Protein AF-A0A420PTW0-F1 (afdb_monomer)

Secondary structure (DSSP, 8-state):
-----------GGGT-S-------TTSHHHHHHHHHHHHHHHTTTS-HHHHHHHHHHHHHHHHHTSGGGTT-HHHHHHHHHHHHSSS--PPSS-------S--SS--S---HHHHHHHHHTT-HHHHHHHHTS-HHHHHHHHHHHHTTS-S-HHHHHHHHHHHHHHHHHHHHHHHHHHH-HHHHHHHHHHHHBPP--------S-----PPPBPS---TTTTBTSSSB-TT--HHHHHTTSTTHHHHHH-HHHHHHHHHHHHHHHH-----SSHHHHHHHHHHHHHHHHTTT--TTHHHH-GGG--HHHHHHHHHHHHHHHHHHHTT-

Mean predicted aligned error: 13.53 Å

Structure (mmCIF, N/CA/C/O backbone):
data_AF-A0A420PTW0-F1
#
_entry.id   AF-A0A420PTW0-F1
#
loop_
_atom_site.group_PDB
_atom_site.id
_atom_site.type_symbol
_atom_site.label_atom_id
_atom_site.label_alt_id
_atom_site.label_comp_id
_atom_site.label_asym_id
_atom_site.label_entity_id
_atom_site.label_seq_id
_atom_site.pdbx_PDB_ins_code
_atom_site.Cartn_x
_atom_site.Cartn_y
_atom_site.Cartn_z
_atom_site.occupancy
_atom_site.B_iso_or_equiv
_atom_site.auth_seq_id
_atom_site.auth_comp_id
_atom_site.auth_asym_id
_atom_site.auth_atom_id
_atom_site.pdbx_PDB_model_num
ATOM 1 N N . MET A 1 1 ? 4.072 27.381 40.283 1.00 32.56 1 MET A N 1
ATOM 2 C CA . MET A 1 1 ? 3.237 26.521 39.416 1.00 32.56 1 MET A CA 1
ATOM 3 C C . MET A 1 1 ? 3.301 27.051 37.990 1.00 32.56 1 MET A C 1
ATOM 5 O O . MET A 1 1 ? 2.695 28.074 37.707 1.00 32.56 1 MET A O 1
ATOM 9 N N . ARG A 1 2 ? 4.103 26.429 37.119 1.00 24.02 2 ARG A N 1
ATOM 10 C CA . ARG A 1 2 ? 4.139 26.742 35.681 1.00 24.02 2 ARG A CA 1
ATOM 11 C C . ARG A 1 2 ? 3.289 25.698 34.963 1.00 24.02 2 ARG A C 1
ATOM 13 O O . ARG A 1 2 ? 3.589 24.515 35.056 1.00 24.02 2 ARG A O 1
ATOM 20 N N . VAL A 1 3 ? 2.217 26.143 34.314 1.00 28.75 3 VAL A N 1
ATOM 21 C CA . VAL A 1 3 ? 1.384 25.313 33.436 1.00 28.75 3 VAL A CA 1
ATOM 22 C C . VAL A 1 3 ? 2.031 25.328 32.057 1.00 28.75 3 VAL A C 1
ATOM 24 O O . VAL A 1 3 ? 2.205 26.392 31.462 1.00 28.75 3 VAL A O 1
ATOM 27 N N . ASP A 1 4 ? 2.427 24.151 31.586 1.00 26.03 4 ASP A N 1
ATOM 28 C CA . ASP A 1 4 ? 3.091 23.960 30.302 1.00 26.03 4 ASP A CA 1
ATOM 29 C C . ASP A 1 4 ? 2.083 24.134 29.150 1.00 26.03 4 ASP A C 1
ATOM 31 O O . ASP A 1 4 ? 1.140 23.358 28.992 1.00 26.03 4 ASP A O 1
ATOM 35 N N . LYS A 1 5 ? 2.260 25.185 28.340 1.00 31.78 5 LYS A N 1
ATOM 36 C CA . LYS A 1 5 ? 1.413 25.536 27.183 1.00 31.78 5 LYS A CA 1
ATOM 37 C C . LYS A 1 5 ? 1.858 24.812 25.897 1.00 31.78 5 LYS A C 1
ATOM 39 O O . LYS A 1 5 ? 2.074 25.454 24.872 1.00 31.78 5 LYS A O 1
ATOM 44 N N . ARG A 1 6 ? 2.021 23.484 25.924 1.00 29.09 6 ARG A N 1
ATOM 45 C CA . ARG A 1 6 ? 2.413 22.690 24.732 1.00 29.09 6 ARG A CA 1
ATOM 46 C C . ARG A 1 6 ? 1.539 21.467 24.450 1.00 29.09 6 ARG A C 1
ATOM 48 O O . ARG A 1 6 ? 2.014 20.448 23.964 1.00 29.09 6 ARG A O 1
ATOM 55 N N . LEU A 1 7 ? 0.237 21.591 24.671 1.00 30.70 7 LEU A N 1
ATOM 56 C CA . LEU A 1 7 ? -0.751 20.688 24.085 1.00 30.70 7 LEU A CA 1
ATOM 57 C C . LEU A 1 7 ? -1.724 21.541 23.278 1.00 30.70 7 LEU A C 1
ATOM 59 O O . LEU A 1 7 ? -2.763 21.942 23.785 1.00 30.70 7 LEU A O 1
ATOM 63 N N . ASN A 1 8 ? -1.366 21.855 22.030 1.00 28.50 8 ASN A N 1
ATOM 64 C CA . ASN A 1 8 ? -2.383 22.198 21.040 1.00 28.50 8 ASN A CA 1
ATOM 65 C C . ASN A 1 8 ? -3.224 20.929 20.841 1.00 28.50 8 ASN A C 1
ATOM 67 O O . ASN A 1 8 ? -2.688 19.948 20.316 1.00 28.50 8 ASN A O 1
ATOM 71 N N . PRO A 1 9 ? -4.502 20.887 21.254 1.00 36.97 9 PRO A N 1
ATOM 72 C CA . PRO A 1 9 ? -5.365 19.793 20.864 1.00 36.97 9 PRO A CA 1
ATOM 73 C C . PRO A 1 9 ? -5.631 19.981 19.372 1.00 36.97 9 PRO A C 1
ATOM 75 O O . PRO A 1 9 ? -6.216 20.985 18.964 1.00 36.97 9 PRO A O 1
ATOM 78 N N . LEU A 1 10 ? -5.177 19.037 18.544 1.00 36.41 10 LEU A N 1
ATOM 79 C CA . LEU A 1 10 ? -5.674 18.922 17.174 1.00 36.41 10 LEU A CA 1
ATOM 80 C C . LEU A 1 10 ? -7.213 18.968 17.234 1.00 36.41 10 LEU A C 1
ATOM 82 O O . LEU A 1 10 ? -7.792 18.241 18.047 1.00 36.41 10 LEU A O 1
ATOM 86 N N . PRO A 1 11 ? -7.886 19.825 16.448 1.00 35.38 11 PRO A N 1
ATOM 87 C CA . PRO A 1 11 ? -9.329 19.976 16.535 1.00 35.38 11 PRO A CA 1
ATOM 88 C C . PRO A 1 11 ? -10.005 18.639 16.214 1.00 35.38 11 PRO A C 1
ATOM 90 O O . PRO A 1 11 ? -10.001 18.165 15.078 1.00 35.38 11 PRO A O 1
ATOM 93 N N . ILE A 1 12 ? -10.585 18.030 17.253 1.00 41.69 12 ILE A N 1
ATOM 94 C CA . ILE A 1 12 ? -11.259 16.720 17.237 1.00 41.69 12 ILE A CA 1
ATOM 95 C C . ILE A 1 12 ? -12.356 16.678 16.158 1.00 41.69 12 ILE A C 1
ATOM 97 O O . ILE A 1 12 ? -12.640 15.622 15.597 1.00 41.69 12 ILE A O 1
ATOM 101 N N . SER A 1 13 ? -12.930 17.833 15.801 1.00 38.75 13 SER A N 1
ATOM 102 C CA . SER A 1 13 ? -13.977 17.967 14.782 1.00 38.75 13 SER A CA 1
ATOM 103 C C . SER A 1 13 ? -13.580 17.426 13.405 1.00 38.75 13 SER A C 1
ATOM 105 O O . SER A 1 13 ? -14.435 16.880 12.716 1.00 38.75 13 SER A O 1
ATOM 107 N N . HIS A 1 14 ? -12.302 17.499 13.015 1.00 35.62 14 HIS A N 1
ATOM 108 C CA . HIS A 1 14 ? -11.829 16.962 11.731 1.00 35.62 14 HIS A CA 1
ATOM 109 C C . HIS A 1 14 ? -11.525 15.451 11.765 1.00 35.62 14 HIS A C 1
ATOM 111 O O . HIS A 1 14 ? -11.301 14.848 10.716 1.00 35.62 14 HIS A O 1
ATOM 117 N N . GLN A 1 15 ? -11.521 14.828 12.950 1.00 43.25 15 GLN A N 1
ATOM 118 C CA . GLN A 1 15 ? -11.277 13.390 13.137 1.00 43.25 15 GLN A CA 1
ATOM 119 C C . GLN A 1 15 ? -12.564 12.573 13.311 1.00 43.25 15 GLN A C 1
ATOM 121 O O . GLN A 1 15 ? -12.535 11.348 13.179 1.00 43.25 15 GLN A O 1
ATOM 126 N N . ILE A 1 16 ? -13.703 13.219 13.577 1.00 46.44 16 ILE A N 1
ATOM 127 C CA . ILE A 1 16 ? -14.997 12.537 13.675 1.00 46.44 16 ILE A CA 1
ATOM 128 C C . ILE A 1 16 ? -15.521 12.295 12.258 1.00 46.44 16 ILE A C 1
ATOM 130 O O . ILE A 1 16 ? -16.209 13.122 11.671 1.00 46.44 16 ILE A O 1
ATOM 134 N N . VAL A 1 17 ? -15.185 11.131 11.700 1.00 41.41 17 VAL A N 1
ATOM 135 C CA . VAL A 1 17 ? -15.642 10.721 10.359 1.00 41.41 17 VAL A CA 1
ATOM 136 C C . VAL A 1 17 ? -17.129 10.328 10.362 1.00 41.41 17 VAL A C 1
ATOM 138 O O . VAL A 1 17 ? -17.780 10.350 9.322 1.00 41.41 17 VAL A O 1
ATOM 141 N N . ALA A 1 18 ? -17.683 10.005 11.535 1.00 42.44 18 ALA A N 1
ATOM 142 C CA . ALA A 1 18 ? -19.116 9.854 11.759 1.00 42.44 18 ALA A CA 1
ATOM 143 C C . ALA A 1 18 ? -19.455 9.971 13.251 1.00 42.44 18 ALA A C 1
ATOM 145 O O . ALA A 1 18 ? -18.747 9.429 14.099 1.00 42.44 18 ALA A O 1
ATOM 146 N N . ALA A 1 19 ? -20.571 10.628 13.564 1.00 48.16 19 ALA A N 1
ATOM 147 C CA . ALA A 1 19 ? -21.225 10.539 14.863 1.00 48.16 19 ALA A CA 1
ATOM 148 C C . ALA A 1 19 ? -22.427 9.601 14.717 1.00 48.16 19 ALA A C 1
ATOM 150 O O . ALA A 1 19 ? -23.285 9.819 13.862 1.00 48.16 19 ALA A O 1
ATOM 151 N N . LEU A 1 20 ? -22.472 8.537 15.518 1.00 50.91 20 LEU A N 1
ATOM 152 C CA . LEU A 1 20 ? -23.605 7.618 15.530 1.00 50.91 20 LEU A CA 1
ATOM 153 C C . LEU A 1 20 ? -24.673 8.188 16.472 1.00 50.91 20 LEU A C 1
ATOM 155 O O . LEU A 1 20 ? -24.432 8.246 17.680 1.00 50.91 20 LEU A O 1
ATOM 159 N N . PRO A 1 21 ? -25.832 8.641 15.960 1.00 48.22 21 PRO A N 1
ATOM 160 C CA . PRO A 1 21 ? -26.870 9.187 16.815 1.00 48.22 21 PRO A CA 1
ATOM 161 C C . PRO A 1 21 ? -27.430 8.069 17.703 1.00 48.22 21 PRO A C 1
ATOM 163 O O . PRO A 1 21 ? -27.711 6.960 17.232 1.00 48.22 21 PRO A O 1
ATOM 166 N N . LEU A 1 22 ? -27.592 8.365 18.995 1.00 55.22 22 LEU A N 1
ATOM 167 C CA . LEU A 1 22 ? -28.216 7.473 19.975 1.00 55.22 22 LEU A CA 1
ATOM 168 C C . LEU A 1 22 ? -29.735 7.453 19.747 1.00 55.22 22 LEU A C 1
ATOM 170 O O . LEU A 1 22 ? -30.505 8.042 20.498 1.00 55.22 22 LEU A O 1
ATOM 174 N N . VAL A 1 23 ? -30.160 6.808 18.661 1.00 58.94 23 VAL A N 1
ATOM 175 C CA . VAL A 1 23 ? -31.569 6.610 18.297 1.00 58.94 23 VAL A CA 1
ATOM 176 C C . VAL A 1 23 ? -32.011 5.187 18.609 1.00 58.94 23 VAL A C 1
ATOM 178 O O . VAL A 1 23 ? -31.214 4.247 18.570 1.00 58.94 23 VAL A O 1
ATOM 181 N N . SER A 1 24 ? -33.302 5.009 18.898 1.00 59.00 24 SER A N 1
ATOM 182 C CA . SER A 1 24 ? -33.857 3.679 19.145 1.00 59.00 24 SER A CA 1
ATOM 183 C C . SER A 1 24 ? -33.706 2.790 17.910 1.00 59.00 24 SER A C 1
ATOM 185 O O . SER A 1 24 ? -34.273 3.066 16.852 1.00 59.00 24 SER A O 1
ATOM 187 N N . LEU A 1 25 ? -32.988 1.677 18.078 1.00 63.06 25 LEU A N 1
ATOM 188 C CA . LEU A 1 25 ? -32.850 0.613 17.080 1.00 63.06 25 LEU A CA 1
ATOM 189 C C . LEU A 1 25 ? -34.056 -0.346 17.070 1.00 63.06 25 LEU A C 1
ATOM 191 O O . LEU A 1 25 ? -34.035 -1.361 16.374 1.00 63.06 25 LEU A O 1
ATOM 195 N N . GLN A 1 26 ? -35.107 -0.086 17.851 1.00 61.94 26 GLN A N 1
ATOM 196 C CA . GLN A 1 26 ? -36.357 -0.846 17.742 1.00 61.94 26 GLN A CA 1
ATOM 197 C C . GLN A 1 26 ? -37.150 -0.435 16.499 1.00 61.94 26 GLN A C 1
ATOM 199 O O . GLN A 1 26 ? -37.791 -1.284 15.872 1.00 61.94 26 GLN A O 1
ATOM 204 N N . ASP A 1 27 ? -37.021 0.827 16.094 1.00 74.38 27 ASP A N 1
ATOM 205 C CA . ASP A 1 27 ? -37.598 1.331 14.859 1.00 74.38 27 ASP A CA 1
ATOM 206 C C . ASP A 1 27 ? -36.854 0.787 13.621 1.00 74.38 27 ASP A C 1
ATOM 208 O O . ASP A 1 27 ? -35.620 0.731 13.558 1.00 74.38 27 ASP A O 1
ATOM 212 N N . LYS A 1 28 ? -37.618 0.343 12.616 1.00 71.88 28 LYS A N 1
ATOM 213 C CA . LYS A 1 28 ? -37.074 -0.316 11.418 1.00 71.88 28 LYS A CA 1
ATOM 214 C C . LYS A 1 28 ? -36.317 0.666 10.520 1.00 71.88 28 LYS A C 1
ATOM 216 O O . LYS A 1 28 ? -35.328 0.262 9.902 1.00 71.88 28 LYS A O 1
ATOM 221 N N . GLN A 1 29 ? -36.752 1.921 10.454 1.00 76.38 29 GLN A N 1
ATOM 222 C CA . GLN A 1 29 ? -36.138 2.959 9.632 1.00 76.38 29 GLN A CA 1
ATOM 223 C C . GLN A 1 29 ? -34.811 3.416 10.243 1.00 76.38 29 GLN A C 1
ATOM 225 O O . GLN A 1 29 ? -33.798 3.431 9.543 1.00 76.38 29 GLN A O 1
ATOM 230 N N . ASN A 1 30 ? -34.772 3.623 11.559 1.00 69.50 30 ASN A N 1
ATOM 231 C CA . ASN A 1 30 ? -33.553 3.897 12.314 1.00 69.50 30 ASN A CA 1
ATOM 232 C C . ASN A 1 30 ? -32.525 2.778 12.154 1.00 69.50 30 ASN A C 1
ATOM 234 O O . ASN A 1 30 ? -31.366 3.063 11.869 1.00 69.50 30 ASN A O 1
ATOM 238 N N . ARG A 1 31 ? -32.933 1.501 12.250 1.00 65.62 31 ARG A N 1
ATOM 239 C CA . ARG A 1 31 ? -32.029 0.364 11.983 1.00 65.62 31 ARG A CA 1
ATOM 240 C C . ARG A 1 31 ? -31.458 0.381 10.572 1.00 65.62 31 ARG A C 1
ATOM 242 O O . ARG A 1 31 ? -30.280 0.079 10.393 1.00 65.62 31 ARG A O 1
ATOM 249 N N . ARG A 1 32 ? -32.289 0.669 9.566 1.00 66.69 32 ARG A N 1
ATOM 250 C CA . ARG A 1 32 ? -31.855 0.715 8.164 1.00 66.69 32 ARG A CA 1
ATOM 251 C C . ARG A 1 32 ? -30.844 1.841 7.949 1.00 66.69 32 ARG A C 1
ATOM 253 O O . ARG A 1 32 ? -29.792 1.580 7.375 1.00 66.69 32 ARG A O 1
ATOM 260 N N . LEU A 1 33 ? -31.129 3.035 8.471 1.00 67.69 33 LEU A N 1
ATOM 261 C CA . LEU A 1 33 ? -30.227 4.188 8.438 1.00 67.69 33 LEU A CA 1
ATOM 262 C C . LEU A 1 33 ? -28.911 3.893 9.160 1.00 67.69 33 LEU A C 1
ATOM 264 O O . LEU A 1 33 ? -27.846 4.167 8.620 1.00 67.69 33 LEU A O 1
ATOM 268 N N . TRP A 1 34 ? -28.970 3.255 10.331 1.00 69.31 34 TRP A N 1
ATOM 269 C CA . TRP A 1 34 ? -27.784 2.822 11.069 1.00 69.31 34 TRP A CA 1
ATOM 270 C C . TRP A 1 34 ? -26.922 1.858 10.259 1.00 69.31 34 TRP A C 1
ATOM 272 O O . TRP A 1 34 ? -25.725 2.078 10.120 1.00 69.31 34 TRP A O 1
ATOM 282 N N . ARG A 1 35 ? -27.519 0.808 9.681 1.00 64.69 35 ARG A N 1
ATOM 283 C CA . ARG A 1 35 ? -26.789 -0.150 8.837 1.00 64.69 35 ARG A CA 1
ATOM 284 C C . ARG A 1 35 ? -26.185 0.521 7.611 1.00 64.69 35 ARG A C 1
ATOM 286 O O . ARG A 1 35 ? -25.051 0.215 7.269 1.00 64.69 35 ARG A O 1
ATOM 293 N N . GLN A 1 36 ? -26.918 1.432 6.974 1.00 66.06 36 GLN A N 1
ATOM 294 C CA . GLN A 1 36 ? -26.425 2.181 5.825 1.00 66.06 36 GLN A CA 1
ATOM 295 C C . GLN A 1 36 ? -25.259 3.092 6.214 1.00 66.06 36 GLN A C 1
ATOM 297 O O . GLN A 1 36 ? -24.260 3.094 5.509 1.00 66.06 36 GLN A O 1
ATOM 302 N N . LYS A 1 37 ? -25.336 3.790 7.354 1.00 68.69 37 LYS A N 1
ATOM 303 C CA . LYS A 1 37 ? -24.257 4.660 7.837 1.00 68.69 37 LYS A CA 1
ATOM 304 C C . LYS A 1 37 ? -23.032 3.865 8.279 1.00 68.69 37 LYS A C 1
ATOM 306 O O . LYS A 1 37 ? -21.917 4.241 7.951 1.00 68.69 37 LYS A O 1
ATOM 311 N N . LEU A 1 38 ? -23.222 2.744 8.975 1.00 65.31 38 LEU A N 1
ATOM 312 C CA . LEU A 1 38 ? -22.124 1.840 9.317 1.00 65.31 38 LEU A CA 1
ATOM 313 C C . LEU A 1 38 ? -21.471 1.267 8.056 1.00 65.31 38 LEU A C 1
ATOM 315 O O . LEU A 1 38 ? -20.250 1.244 7.967 1.00 65.31 38 LEU A O 1
ATOM 319 N N . ALA A 1 39 ? -22.268 0.856 7.068 1.00 63.88 39 ALA A N 1
ATOM 320 C CA . ALA A 1 39 ? -21.740 0.411 5.789 1.00 63.88 39 ALA A CA 1
ATOM 321 C C . ALA A 1 39 ? -20.968 1.546 5.097 1.00 63.88 39 ALA A C 1
ATOM 323 O O . ALA A 1 39 ? -19.814 1.372 4.760 1.00 63.88 39 ALA A O 1
ATOM 324 N N . GLU A 1 40 ? -21.537 2.736 4.964 1.00 63.69 40 GLU A N 1
ATOM 325 C CA . GLU A 1 40 ? -20.861 3.890 4.358 1.00 63.69 40 GLU A CA 1
ATOM 326 C C . GLU A 1 40 ? -19.529 4.239 5.049 1.00 63.69 40 GLU A C 1
ATOM 328 O O . GLU A 1 40 ? -18.556 4.592 4.392 1.00 63.69 40 GLU A O 1
ATOM 333 N N . VAL A 1 41 ? -19.477 4.149 6.381 1.00 62.97 41 VAL A N 1
ATOM 334 C CA . VAL A 1 41 ? -18.327 4.608 7.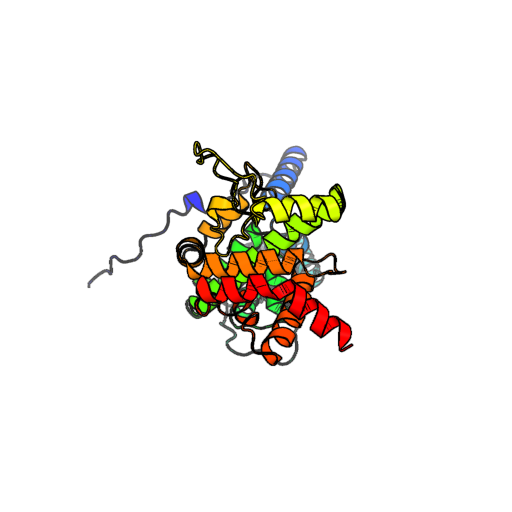175 1.00 62.97 41 VAL A CA 1
ATOM 335 C C . VAL A 1 41 ? -17.244 3.544 7.307 1.00 62.97 41 VAL A C 1
ATOM 337 O O . VAL A 1 41 ? -16.064 3.901 7.362 1.00 62.97 41 VAL A O 1
ATOM 340 N N . TYR A 1 42 ? -17.628 2.270 7.398 1.00 63.66 42 TYR A N 1
ATOM 341 C CA . TYR A 1 42 ? -16.723 1.171 7.735 1.00 63.66 42 TYR A CA 1
ATOM 342 C C . TYR A 1 42 ? -16.532 0.151 6.612 1.00 63.66 42 TYR A C 1
ATOM 344 O O . TYR A 1 42 ? -15.450 -0.438 6.525 1.00 63.66 42 TYR A O 1
ATOM 352 N N . ARG A 1 43 ? -17.539 -0.058 5.751 1.00 57.75 43 ARG A N 1
ATOM 353 C CA . ARG A 1 43 ? -17.419 -0.961 4.598 1.00 57.75 43 ARG A CA 1
ATOM 354 C C . ARG A 1 43 ? -16.318 -0.400 3.708 1.00 57.75 43 ARG A C 1
ATOM 356 O O . ARG A 1 43 ? -16.298 0.793 3.427 1.00 57.75 43 ARG A O 1
ATOM 363 N N . HIS A 1 44 ? -15.388 -1.262 3.312 1.00 59.78 44 HIS A N 1
ATOM 364 C CA . HIS A 1 44 ? -14.181 -0.906 2.553 1.00 59.78 44 HIS A CA 1
ATOM 365 C C . HIS A 1 44 ? -13.077 -0.175 3.332 1.00 59.78 44 HIS A C 1
ATOM 367 O O . HIS A 1 44 ? -12.044 0.097 2.736 1.00 59.78 44 HIS A O 1
ATOM 373 N N . ARG A 1 45 ? -13.227 0.091 4.639 1.00 61.84 45 ARG A N 1
ATOM 374 C CA . ARG A 1 45 ? -12.138 0.636 5.477 1.00 61.84 45 ARG A CA 1
ATOM 375 C C . ARG A 1 45 ? -11.522 -0.401 6.394 1.00 61.84 45 ARG A C 1
ATOM 377 O O . ARG A 1 45 ? -10.311 -0.434 6.565 1.00 61.84 45 ARG A O 1
ATOM 384 N N . PHE A 1 46 ? -12.356 -1.252 6.972 1.00 64.31 46 PHE A N 1
ATOM 385 C CA . PHE A 1 46 ? -11.931 -2.337 7.843 1.00 64.31 46 PHE A CA 1
ATOM 386 C C . PHE A 1 46 ? -12.644 -3.618 7.426 1.00 64.31 46 PHE A C 1
ATOM 388 O O . PHE A 1 46 ? -13.735 -3.565 6.859 1.00 64.31 46 PHE A O 1
ATOM 395 N N . HIS A 1 47 ? -12.039 -4.767 7.721 1.00 62.16 47 HIS A N 1
ATOM 396 C CA . HIS A 1 47 ? -12.733 -6.043 7.584 1.00 62.16 47 HIS A CA 1
ATOM 397 C C . HIS A 1 47 ? -13.984 -6.058 8.473 1.00 62.16 47 HIS A C 1
ATOM 399 O O . HIS A 1 47 ? -13.949 -5.563 9.603 1.00 62.16 47 HIS A O 1
ATOM 405 N N . ASP A 1 48 ? -15.080 -6.642 7.980 1.00 59.53 48 ASP A N 1
ATOM 406 C CA . ASP A 1 48 ? -16.362 -6.693 8.699 1.00 59.53 48 ASP A CA 1
ATOM 407 C C . ASP A 1 48 ? -16.218 -7.317 10.099 1.00 59.53 48 ASP A C 1
ATOM 409 O O . ASP A 1 48 ? -16.862 -6.870 11.050 1.00 59.53 48 ASP A O 1
ATOM 413 N N . SER A 1 49 ? -15.310 -8.289 10.249 1.00 57.97 49 SER A N 1
ATOM 414 C CA . SER A 1 49 ? -14.936 -8.880 11.538 1.00 57.97 49 SER A CA 1
ATOM 415 C C . SER A 1 49 ? -14.368 -7.840 12.507 1.00 57.97 49 SER A C 1
ATOM 417 O O . SER A 1 49 ? -14.835 -7.742 13.637 1.00 57.97 49 SER A O 1
ATOM 419 N N . THR A 1 50 ? -13.431 -6.999 12.064 1.00 61.06 50 THR A N 1
ATOM 420 C CA . THR A 1 50 ? -12.840 -5.916 12.864 1.00 61.06 50 THR A CA 1
ATOM 421 C C . THR A 1 50 ? -13.894 -4.903 13.310 1.00 61.06 50 THR A C 1
ATOM 423 O O . THR A 1 50 ? -13.903 -4.484 14.468 1.00 61.06 50 THR A O 1
ATOM 426 N N . VAL A 1 51 ? -14.807 -4.520 12.412 1.00 64.25 51 VAL A N 1
ATOM 427 C CA . VAL A 1 51 ? -15.885 -3.560 12.706 1.00 64.25 51 VAL A CA 1
ATOM 428 C C . VAL A 1 51 ? -16.832 -4.122 13.761 1.00 64.25 51 VAL A C 1
ATOM 430 O O . VAL A 1 51 ? -17.133 -3.451 14.752 1.00 64.25 51 VAL A O 1
ATOM 433 N N . LEU A 1 52 ? -17.275 -5.366 13.567 1.00 62.09 52 LEU A N 1
ATOM 434 C CA . LEU A 1 52 ? -18.168 -6.056 14.489 1.00 62.09 52 LEU A CA 1
ATOM 435 C C . LEU A 1 52 ? -17.518 -6.226 15.865 1.00 62.09 52 LEU A C 1
ATOM 437 O O . LEU A 1 52 ? -18.142 -5.934 16.884 1.00 62.09 52 LEU A O 1
ATOM 441 N N . SER A 1 53 ? -16.247 -6.607 15.893 1.00 60.03 53 SER A N 1
ATOM 442 C CA . SER A 1 53 ? -15.468 -6.746 17.113 1.00 60.03 53 SER A CA 1
ATOM 443 C C . SER A 1 53 ? -15.323 -5.436 17.893 1.00 60.03 53 SER A C 1
ATOM 445 O O . SER A 1 53 ? -15.580 -5.406 19.094 1.00 60.03 53 SER A O 1
ATOM 447 N N . VAL A 1 54 ? -14.973 -4.322 17.239 1.00 61.62 54 VAL A N 1
ATOM 448 C CA . VAL A 1 54 ? -14.884 -3.004 17.903 1.00 61.62 54 VAL A CA 1
ATOM 449 C C . VAL A 1 54 ? -16.247 -2.565 18.447 1.00 61.62 54 VAL A C 1
ATOM 451 O O . VAL A 1 54 ? -16.341 -2.052 19.568 1.00 61.62 54 VAL A O 1
ATOM 454 N N . PHE A 1 55 ? -17.316 -2.787 17.680 1.00 65.50 55 PHE A N 1
ATOM 455 C CA . PHE A 1 55 ? -18.675 -2.447 18.087 1.00 65.50 55 PHE A CA 1
ATOM 456 C C . PHE A 1 55 ? -19.117 -3.236 19.325 1.00 65.50 55 PHE A C 1
ATOM 458 O O . PHE A 1 55 ? -19.528 -2.641 20.325 1.00 65.50 55 PHE A O 1
ATOM 465 N N . LEU A 1 56 ? -18.978 -4.563 19.292 1.00 60.78 56 LEU A N 1
ATOM 466 C CA . LEU A 1 56 ? -19.329 -5.424 20.417 1.00 60.78 56 LEU A CA 1
ATOM 467 C C . LEU A 1 56 ? -18.466 -5.110 21.644 1.00 60.78 56 LEU A C 1
ATOM 469 O O . LEU A 1 56 ? -18.995 -5.030 22.751 1.00 60.78 56 LEU A O 1
ATOM 473 N N . ALA A 1 57 ? -17.163 -4.870 21.461 1.00 57.84 57 ALA A N 1
ATOM 474 C CA . ALA A 1 57 ? -16.258 -4.491 22.542 1.00 57.84 57 ALA A CA 1
ATOM 475 C C . ALA A 1 57 ? -16.710 -3.197 23.230 1.00 57.84 57 ALA A C 1
ATOM 477 O O . ALA A 1 57 ? -16.791 -3.140 24.456 1.00 57.84 57 ALA A O 1
ATOM 478 N N . THR A 1 58 ? -17.085 -2.183 22.446 1.00 58.75 58 THR A N 1
ATOM 479 C CA . THR A 1 58 ? -17.581 -0.897 22.959 1.00 58.75 58 THR A CA 1
ATOM 480 C C . THR A 1 58 ? -18.868 -1.070 23.765 1.00 58.75 58 THR A C 1
ATOM 482 O O . THR A 1 58 ? -19.008 -0.485 24.841 1.00 58.75 58 THR A O 1
ATOM 485 N N . ILE A 1 59 ? -19.796 -1.897 23.273 1.00 62.50 59 ILE A N 1
ATOM 486 C CA . ILE A 1 59 ? -21.031 -2.242 23.986 1.00 62.50 59 ILE A CA 1
ATOM 487 C C . ILE A 1 59 ? -20.705 -2.943 25.303 1.00 62.50 59 ILE A C 1
ATOM 489 O O . ILE A 1 59 ? -21.219 -2.539 26.346 1.00 62.50 59 ILE A O 1
ATOM 493 N N . CYS A 1 60 ? -19.827 -3.948 25.280 1.00 59.84 60 CYS A N 1
ATOM 494 C CA . CYS A 1 60 ? -19.423 -4.671 26.478 1.00 59.84 60 CYS A CA 1
ATOM 495 C C . CYS A 1 60 ? -18.806 -3.733 27.520 1.00 59.84 60 CYS A C 1
ATOM 497 O O . CYS A 1 60 ? -19.277 -3.717 28.651 1.00 59.84 60 CYS A O 1
ATOM 499 N N . THR A 1 61 ? -17.849 -2.882 27.142 1.00 56.84 61 THR A N 1
ATOM 500 C CA . THR A 1 61 ? -17.218 -1.927 28.066 1.00 56.84 61 THR A CA 1
ATOM 501 C C . THR A 1 61 ? -18.214 -0.913 28.631 1.00 56.84 61 THR A C 1
ATOM 503 O O . THR A 1 61 ? -18.184 -0.605 29.819 1.00 56.84 61 THR A O 1
ATOM 506 N N . ARG A 1 62 ? -19.123 -0.371 27.810 1.00 57.31 62 ARG A N 1
ATOM 507 C CA . ARG A 1 62 ? -20.116 0.611 28.280 1.00 57.31 62 ARG A CA 1
ATOM 508 C C . ARG A 1 62 ? -21.153 -0.009 29.213 1.00 57.31 62 ARG A C 1
ATOM 510 O O . ARG A 1 62 ? -21.528 0.642 30.180 1.00 57.31 62 ARG A O 1
ATOM 517 N N . ILE A 1 63 ? -21.581 -1.242 28.950 1.00 59.34 63 ILE A N 1
ATOM 518 C CA . ILE A 1 63 ? -22.550 -1.959 29.787 1.00 59.34 63 ILE A CA 1
ATOM 519 C C . ILE A 1 63 ? -21.899 -2.503 31.066 1.00 59.34 63 ILE A C 1
ATOM 521 O O . ILE A 1 63 ? -22.540 -2.484 32.110 1.00 59.34 63 ILE A O 1
ATOM 525 N N . GLU A 1 64 ? -20.639 -2.944 31.031 1.00 58.72 64 GLU A N 1
ATOM 526 C CA . GLU A 1 64 ? -19.896 -3.360 32.234 1.00 58.72 64 GLU A CA 1
ATOM 527 C C . GLU A 1 64 ? -19.753 -2.221 33.252 1.00 58.72 64 GLU A C 1
ATOM 529 O O . GLU A 1 64 ? -19.808 -2.462 34.455 1.00 58.72 64 GLU A O 1
ATOM 534 N N . ASN A 1 65 ? -19.667 -0.976 32.777 1.00 59.31 65 ASN A N 1
ATOM 535 C CA . ASN A 1 65 ? -19.679 0.222 33.621 1.00 59.31 65 ASN A CA 1
ATOM 536 C C . ASN A 1 65 ? -21.073 0.576 34.180 1.00 59.31 65 ASN A C 1
ATOM 538 O O . ASN A 1 65 ? -21.204 1.559 34.907 1.00 59.31 65 ASN A O 1
ATOM 542 N N . VAL A 1 66 ? -22.116 -0.199 33.856 1.00 62.72 66 VAL A N 1
ATOM 543 C CA . VAL A 1 66 ? -23.472 -0.054 34.400 1.00 62.72 66 VAL A CA 1
ATOM 544 C C . VAL A 1 66 ? -23.789 -1.289 35.259 1.00 62.72 66 VAL A C 1
ATOM 546 O O . VAL A 1 66 ? -24.190 -2.328 34.727 1.00 62.72 66 VAL A O 1
ATOM 549 N N . PRO A 1 67 ? -23.651 -1.204 36.598 1.00 62.84 67 PRO A N 1
ATOM 550 C CA . PRO A 1 67 ? -23.728 -2.362 37.498 1.00 62.84 67 PRO A CA 1
ATOM 551 C C . PRO A 1 67 ? -25.024 -3.177 37.379 1.00 62.84 67 PRO A C 1
ATOM 553 O O . PRO A 1 67 ? -25.006 -4.402 37.485 1.00 62.84 67 PRO A O 1
ATOM 556 N N . SER A 1 68 ? -26.150 -2.514 37.095 1.00 67.62 68 SER A N 1
ATOM 557 C CA . SER A 1 68 ? -27.466 -3.147 36.935 1.00 67.62 68 SER A CA 1
ATOM 558 C C . SER A 1 68 ? -27.595 -4.011 35.675 1.00 67.62 68 SER A C 1
ATOM 560 O O . SER A 1 68 ? -28.443 -4.899 35.619 1.00 67.62 68 SER A O 1
ATOM 562 N N . LEU A 1 69 ? -26.752 -3.786 34.664 1.00 59.44 69 LEU A N 1
ATOM 563 C CA . LEU A 1 69 ? -26.809 -4.472 33.370 1.00 59.44 69 LEU A CA 1
ATOM 564 C C . LEU A 1 69 ? -25.698 -5.517 33.187 1.00 59.44 69 LEU A C 1
ATOM 566 O O . LEU A 1 69 ? -25.723 -6.271 32.206 1.00 59.44 69 LEU A O 1
ATOM 570 N N . ALA A 1 70 ? -24.774 -5.618 34.149 1.00 60.72 70 ALA A N 1
ATOM 571 C CA . ALA A 1 70 ? -23.636 -6.540 34.139 1.00 60.72 70 ALA A CA 1
ATOM 572 C C . ALA A 1 70 ? -24.036 -8.029 34.033 1.00 60.72 70 ALA A C 1
ATOM 574 O O . ALA A 1 70 ? -23.252 -8.851 33.562 1.00 60.72 70 ALA A O 1
ATOM 575 N N . HIS A 1 71 ? -25.268 -8.378 34.418 1.00 63.31 71 HIS A N 1
ATOM 576 C CA . HIS A 1 71 ? -25.805 -9.746 34.366 1.00 63.31 71 HIS A CA 1
ATOM 577 C C . HIS A 1 71 ? -26.793 -9.968 33.207 1.00 63.31 71 HIS A C 1
ATOM 579 O O . HIS A 1 71 ? -27.450 -11.008 33.134 1.00 63.31 71 HIS A O 1
ATOM 585 N N . SER A 1 72 ? -26.940 -9.004 32.289 1.00 73.06 72 SER A N 1
ATOM 586 C CA . SER A 1 72 ? -27.921 -9.130 31.210 1.00 73.06 72 SER A CA 1
ATOM 587 C C . SER A 1 72 ? -27.553 -10.255 30.230 1.00 73.06 72 SER A C 1
ATOM 589 O O . SER A 1 72 ? -26.401 -10.419 29.817 1.00 73.06 72 SER A O 1
ATOM 591 N N . LYS A 1 73 ? -28.562 -11.018 29.786 1.00 70.50 73 LYS A N 1
ATOM 592 C CA . LYS A 1 73 ? -28.394 -12.050 28.744 1.00 70.50 73 LYS A CA 1
ATOM 593 C C . LYS A 1 73 ? -27.843 -11.465 27.435 1.00 70.50 73 LYS A C 1
ATOM 595 O O . LYS A 1 73 ? -27.105 -12.151 26.732 1.00 70.50 73 LYS A O 1
ATOM 600 N N . CYS A 1 74 ? -28.170 -10.206 27.123 1.00 61.09 74 CYS A N 1
ATOM 601 C CA . CYS A 1 74 ? -27.621 -9.494 25.967 1.00 61.09 74 CYS A CA 1
ATOM 602 C C . CYS A 1 74 ? -26.112 -9.267 26.090 1.00 61.09 74 CYS A C 1
ATOM 604 O O . CYS A 1 74 ? -25.396 -9.533 25.130 1.00 61.09 74 CYS A O 1
ATOM 606 N N . LEU A 1 75 ? -25.618 -8.846 27.260 1.00 65.06 75 LEU A N 1
ATOM 607 C CA . LEU A 1 75 ? -24.183 -8.678 27.493 1.00 65.06 75 LEU A CA 1
ATOM 608 C C . LEU A 1 75 ? -23.436 -10.007 27.348 1.00 65.06 75 LEU A C 1
ATOM 610 O O . LEU A 1 75 ? -22.392 -10.053 26.701 1.00 65.06 75 LEU A O 1
ATOM 614 N N . LYS A 1 76 ? -23.992 -11.090 27.908 1.00 66.38 76 LYS A N 1
ATOM 615 C CA . LYS A 1 76 ? -23.422 -12.436 27.770 1.00 66.38 76 LYS A CA 1
ATOM 616 C C . LYS A 1 76 ? -23.330 -12.851 26.297 1.00 66.38 76 LYS A C 1
ATOM 618 O O . LYS A 1 76 ? -22.247 -13.191 25.849 1.00 66.38 76 LYS A O 1
ATOM 623 N N . ARG A 1 77 ? -24.411 -12.699 25.521 1.00 66.69 77 ARG A N 1
ATOM 624 C CA . ARG A 1 77 ? -24.405 -12.973 24.069 1.00 66.69 77 ARG A CA 1
ATOM 625 C C . ARG A 1 77 ? -23.395 -12.123 23.296 1.00 66.69 77 ARG A C 1
ATOM 627 O O . ARG A 1 77 ? -22.734 -12.650 22.415 1.00 66.69 77 ARG A O 1
ATOM 634 N N . CYS A 1 78 ? -23.258 -10.835 23.619 1.00 61.50 78 CYS A N 1
ATOM 635 C CA . CYS A 1 78 ? -22.264 -9.977 22.967 1.00 61.50 78 CYS A CA 1
ATOM 636 C C . CYS A 1 78 ? -20.836 -10.455 23.258 1.00 61.50 78 CYS A C 1
ATOM 638 O O . CYS A 1 78 ? -20.018 -10.503 22.346 1.00 61.50 78 CYS A O 1
ATOM 640 N N . ARG A 1 79 ? -20.549 -10.848 24.508 1.00 62.03 79 ARG A N 1
ATOM 641 C CA . ARG A 1 79 ? -19.250 -11.416 24.903 1.00 62.03 79 ARG A CA 1
ATOM 642 C C . ARG A 1 79 ? -18.976 -12.761 24.233 1.00 62.03 79 ARG A C 1
ATOM 644 O O . ARG A 1 79 ? -17.851 -12.981 23.803 1.00 62.03 79 ARG A O 1
ATOM 651 N N . ASP A 1 80 ? -19.985 -13.622 24.145 1.00 64.38 80 ASP A N 1
ATOM 652 C CA . ASP A 1 80 ? -19.868 -14.939 23.517 1.00 64.38 80 ASP A CA 1
ATOM 653 C C . ASP A 1 80 ? -19.635 -14.814 22.002 1.00 64.38 80 ASP A C 1
ATOM 655 O O . ASP A 1 80 ? -18.839 -15.567 21.452 1.00 64.38 80 ASP A O 1
ATOM 659 N N . GLU A 1 81 ? -20.265 -13.845 21.325 1.00 59.69 81 GLU A N 1
ATOM 660 C CA . GLU A 1 81 ? -19.987 -13.596 19.903 1.00 59.69 81 GLU A CA 1
ATOM 661 C C . GLU A 1 81 ? -18.642 -12.912 19.661 1.00 59.69 81 GLU A C 1
ATOM 663 O O . GLU A 1 81 ? -17.927 -13.306 18.747 1.00 59.69 81 GLU A O 1
ATOM 668 N N . LEU A 1 82 ? -18.224 -11.974 20.517 1.00 57.66 82 LEU A N 1
ATOM 669 C CA . LEU A 1 82 ? -16.843 -11.467 20.513 1.00 57.66 82 LEU A CA 1
ATOM 670 C C . LEU A 1 82 ? -15.813 -12.598 20.591 1.00 57.66 82 LEU A C 1
ATOM 672 O O . LEU A 1 82 ? -14.824 -12.571 19.870 1.00 57.66 82 LEU A O 1
ATOM 676 N N . ALA A 1 83 ? -16.063 -13.599 21.439 1.00 54.94 83 ALA A N 1
ATOM 677 C CA . ALA A 1 83 ? -15.174 -14.745 21.624 1.00 54.94 83 ALA A CA 1
ATOM 678 C C . ALA A 1 83 ? -15.018 -15.619 20.377 1.00 54.94 83 ALA A C 1
ATOM 680 O O . ALA A 1 83 ? -14.017 -16.317 20.230 1.00 54.94 83 ALA A O 1
ATOM 681 N N . ARG A 1 84 ? -16.039 -15.622 19.516 1.00 57.00 84 ARG A N 1
ATOM 682 C CA . ARG A 1 84 ? -16.130 -16.464 18.319 1.00 57.00 84 ARG A CA 1
ATOM 683 C C . ARG A 1 84 ? -15.611 -15.775 17.068 1.00 57.00 84 ARG A C 1
ATOM 685 O O . ARG A 1 84 ? -15.340 -16.456 16.081 1.00 57.00 84 ARG A O 1
ATOM 692 N N . LEU A 1 85 ? -15.494 -14.448 17.081 1.00 48.03 85 LEU A N 1
ATOM 693 C CA . LEU A 1 85 ? -14.959 -13.717 15.944 1.00 48.03 85 LEU A CA 1
ATOM 694 C C . LEU A 1 85 ? -13.452 -13.972 15.822 1.00 48.03 85 LEU A C 1
ATOM 696 O O . LEU A 1 85 ? -12.738 -13.913 16.827 1.00 48.03 85 LEU A O 1
ATOM 700 N N . PRO A 1 86 ? -12.941 -14.236 14.604 1.00 45.66 86 PRO A N 1
ATOM 701 C CA . PRO A 1 86 ? -11.508 -14.290 14.367 1.00 45.66 86 PRO A CA 1
ATOM 702 C C . PRO A 1 86 ? -10.931 -12.900 14.655 1.00 45.66 86 PRO A C 1
ATOM 704 O O . PRO A 1 86 ? -11.089 -11.967 13.870 1.00 45.66 86 PRO A O 1
ATOM 707 N N . GLY A 1 87 ? -10.314 -12.761 15.828 1.00 49.38 87 GLY A N 1
ATOM 708 C CA . GLY A 1 87 ? -9.786 -11.499 16.327 1.00 49.38 87 GLY A CA 1
ATOM 709 C C . GLY A 1 87 ? -10.793 -10.632 17.102 1.00 49.38 87 GLY A C 1
ATOM 710 O O . GLY A 1 87 ? -11.715 -10.044 16.539 1.00 49.38 87 GLY A O 1
ATOM 711 N N . ILE A 1 88 ? -10.440 -10.439 18.380 1.00 37.53 88 ILE A N 1
ATOM 712 C CA . ILE A 1 88 ? -10.762 -9.383 19.369 1.00 37.53 88 ILE A CA 1
ATOM 713 C C . ILE A 1 88 ? -11.552 -9.904 20.581 1.00 37.53 88 ILE A C 1
ATOM 715 O O . ILE A 1 88 ? -12.775 -9.966 20.601 1.00 37.53 88 ILE A O 1
ATOM 719 N N . HIS A 1 89 ? -10.812 -10.122 21.670 1.00 39.25 89 HIS A N 1
ATOM 720 C CA . HIS A 1 89 ? -11.303 -10.137 23.032 1.00 39.25 89 HIS A CA 1
ATOM 721 C C . HIS A 1 89 ? -10.597 -9.022 23.791 1.00 39.25 89 HIS A C 1
ATOM 723 O O . HIS A 1 89 ? -9.377 -9.017 23.938 1.00 39.25 89 HIS A O 1
ATOM 729 N N . VAL A 1 90 ? -11.385 -8.059 24.258 1.00 35.84 90 VAL A N 1
ATOM 730 C CA . VAL A 1 90 ? -10.926 -7.006 25.159 1.00 35.84 90 VAL A CA 1
ATOM 731 C C . VAL A 1 90 ? -10.804 -7.609 26.558 1.00 35.84 90 VAL A C 1
ATOM 733 O O . VAL A 1 90 ? -11.821 -8.062 27.096 1.00 35.84 90 VAL A O 1
ATOM 736 N N . PRO A 1 91 ? -9.605 -7.643 27.169 1.00 31.88 91 PRO A N 1
ATOM 737 C CA . PRO A 1 91 ? -9.482 -8.029 28.561 1.00 31.88 91 PRO A CA 1
ATOM 738 C C . PRO A 1 91 ? -10.238 -7.016 29.415 1.00 31.88 91 PRO A C 1
ATOM 740 O O . PRO A 1 91 ? -10.065 -5.802 29.274 1.00 31.88 91 PRO A O 1
ATOM 743 N N . LYS A 1 92 ? -11.084 -7.532 30.306 1.00 36.09 92 LYS A N 1
ATOM 744 C CA . LYS A 1 92 ? -11.720 -6.745 31.358 1.00 36.09 92 LYS A CA 1
ATOM 745 C C . LYS A 1 92 ? -10.630 -6.017 32.139 1.00 36.09 92 LYS A C 1
ATOM 747 O O . LYS A 1 92 ? -9.677 -6.644 32.590 1.00 36.09 92 LYS A O 1
ATOM 752 N N . SER A 1 93 ? -10.790 -4.706 32.285 1.00 32.47 93 SER A N 1
ATOM 753 C CA . SER A 1 93 ? -10.024 -3.867 33.209 1.00 32.47 93 SER A CA 1
ATOM 754 C C . SER A 1 93 ? -8.495 -3.952 33.088 1.00 32.47 93 SER A C 1
ATOM 756 O O . SER A 1 93 ? -7.829 -4.525 33.943 1.00 32.47 93 SER A O 1
ATOM 758 N N . ALA A 1 94 ? -7.918 -3.302 32.084 1.00 28.39 94 ALA A N 1
ATOM 759 C CA . ALA A 1 94 ? -6.638 -2.612 32.239 1.00 28.39 94 ALA A CA 1
ATOM 760 C C . ALA A 1 94 ? -6.424 -1.703 31.032 1.00 28.39 94 ALA A C 1
ATOM 762 O O . ALA A 1 94 ? -6.587 -2.134 29.891 1.00 28.39 94 ALA A O 1
ATOM 763 N N . SER A 1 95 ? -6.023 -0.456 31.277 1.00 28.98 95 SER A N 1
ATOM 764 C CA . SER A 1 95 ? -5.336 0.373 30.283 1.00 28.98 95 SER A CA 1
ATOM 765 C C . SER A 1 95 ? -4.327 -0.483 29.506 1.00 28.98 95 SER A C 1
ATOM 767 O O . SER A 1 95 ? -3.707 -1.351 30.130 1.00 28.98 95 SER A O 1
ATOM 769 N N . PRO A 1 96 ? -4.155 -0.284 28.185 1.00 34.44 96 PRO A N 1
ATOM 770 C CA . PRO A 1 96 ? -3.325 -1.158 27.365 1.00 34.44 96 PRO A CA 1
ATOM 771 C C . PRO A 1 96 ? -1.918 -1.221 27.963 1.00 34.44 96 PRO A C 1
ATOM 773 O O . PRO A 1 96 ? -1.142 -0.273 27.853 1.00 34.44 96 PRO A O 1
ATOM 776 N N . LYS A 1 97 ? -1.592 -2.329 28.642 1.00 33.25 97 LYS A N 1
ATOM 777 C CA . LYS A 1 97 ? -0.215 -2.609 29.032 1.00 33.25 97 LYS A CA 1
ATOM 778 C C . LYS A 1 97 ? 0.543 -2.796 27.728 1.00 33.25 97 LYS A C 1
ATOM 780 O O . LYS A 1 97 ? 0.185 -3.643 26.909 1.00 33.25 97 LYS A O 1
ATOM 785 N N . LEU A 1 98 ? 1.541 -1.944 27.529 1.00 36.84 98 LEU A N 1
ATOM 786 C CA . LEU A 1 98 ? 2.487 -2.035 26.432 1.00 36.84 98 LEU A CA 1
ATOM 787 C C . LEU A 1 98 ? 3.163 -3.409 26.537 1.00 36.84 98 LEU A C 1
ATOM 789 O O . LEU A 1 98 ? 3.993 -3.627 27.416 1.00 36.84 98 LEU A O 1
ATOM 793 N N . VAL A 1 99 ? 2.760 -4.361 25.699 1.00 38.00 99 VAL A N 1
ATOM 794 C CA . VAL A 1 99 ? 3.477 -5.630 25.576 1.00 38.00 99 VAL A CA 1
ATOM 795 C C . VAL A 1 99 ? 4.712 -5.324 24.732 1.00 38.00 99 VAL A C 1
ATOM 797 O O . VAL A 1 99 ? 4.616 -5.120 23.525 1.00 38.00 99 VAL A O 1
ATOM 800 N N . THR A 1 100 ? 5.858 -5.177 25.396 1.00 37.19 100 THR A N 1
ATOM 801 C CA . THR A 1 100 ? 7.150 -4.811 24.790 1.00 37.19 100 THR A CA 1
ATOM 802 C C . THR A 1 100 ? 7.932 -6.011 24.257 1.00 37.19 100 THR A C 1
ATOM 804 O O . THR A 1 100 ? 8.960 -5.823 23.612 1.00 37.19 100 THR A O 1
ATOM 807 N N . SER A 1 101 ? 7.460 -7.237 24.495 1.00 37.25 101 SER A N 1
ATOM 808 C CA . SER A 1 101 ? 8.094 -8.476 24.044 1.00 37.25 101 SER A CA 1
ATOM 809 C C . SER A 1 101 ? 7.185 -9.272 23.105 1.00 37.25 101 SER A C 1
ATOM 811 O O . SER A 1 101 ? 5.975 -9.355 23.303 1.00 37.25 101 SER A O 1
ATOM 813 N N . LEU A 1 102 ? 7.780 -9.858 22.061 1.00 40.66 102 LEU A N 1
ATOM 814 C CA . LEU A 1 102 ? 7.095 -10.776 21.150 1.00 40.66 102 LEU A CA 1
ATOM 815 C C . LEU A 1 102 ? 6.660 -12.035 21.925 1.00 40.66 102 LEU A C 1
ATOM 817 O O . LEU A 1 102 ? 7.529 -12.696 22.501 1.00 40.66 102 LEU A O 1
ATOM 821 N N . PRO A 1 103 ? 5.376 -12.427 21.911 1.00 40.16 103 PRO A N 1
ATOM 822 C CA . PRO A 1 103 ? 4.985 -13.759 22.347 1.00 40.16 103 PRO A CA 1
ATOM 823 C C . PRO A 1 103 ? 5.574 -14.789 21.374 1.00 40.16 103 PRO A C 1
ATOM 825 O O . PRO A 1 103 ? 5.435 -14.649 20.158 1.00 40.16 103 PRO A O 1
ATOM 828 N N . SER A 1 104 ? 6.237 -15.820 21.899 1.00 36.22 104 SER A N 1
ATOM 829 C CA . SER A 1 104 ? 6.773 -16.955 21.128 1.00 36.22 104 SER A CA 1
ATOM 830 C C . SER A 1 104 ? 5.679 -17.866 20.551 1.00 36.22 104 SER A C 1
ATOM 832 O O . SER A 1 104 ? 5.960 -18.705 19.699 1.00 36.22 104 SER A O 1
ATOM 834 N N . SER A 1 105 ? 4.433 -17.673 20.978 1.00 39.50 105 SER A N 1
ATOM 835 C CA . SER A 1 105 ? 3.235 -18.346 20.488 1.00 39.50 105 SER A CA 1
ATOM 836 C C . SER A 1 105 ? 2.146 -17.307 20.239 1.00 39.50 105 SER A C 1
ATOM 838 O O . SER A 1 105 ? 1.858 -16.479 21.104 1.00 39.50 105 SER A O 1
ATOM 840 N N . VAL A 1 106 ? 1.557 -17.332 19.043 1.00 40.31 106 VAL A N 1
ATOM 841 C CA . VAL A 1 106 ? 0.442 -16.457 18.669 1.00 40.31 106 VAL A CA 1
ATOM 842 C C . VAL A 1 106 ? -0.796 -16.929 19.428 1.00 40.31 106 VAL A C 1
ATOM 844 O O . VAL A 1 106 ? -1.536 -17.781 18.947 1.00 40.31 106 VAL A O 1
ATOM 847 N N . ASP A 1 107 ? -1.021 -16.399 20.629 1.00 39.31 107 ASP A N 1
ATOM 848 C CA . ASP A 1 107 ? -2.365 -16.432 21.198 1.00 39.31 107 ASP A CA 1
ATOM 849 C C . ASP A 1 107 ? -3.283 -15.660 20.245 1.00 39.31 107 ASP A C 1
ATOM 851 O O . ASP A 1 107 ? -2.948 -14.568 19.781 1.00 39.31 107 ASP A O 1
ATOM 855 N N . ASN A 1 108 ? -4.418 -16.275 19.909 1.00 42.22 108 ASN A N 1
ATOM 856 C CA . ASN A 1 108 ? -5.232 -16.028 18.710 1.00 42.22 108 ASN A CA 1
ATOM 857 C C . ASN A 1 108 ? -5.836 -14.616 18.554 1.00 42.22 108 ASN A C 1
ATOM 859 O O . ASN A 1 108 ? -6.673 -14.406 17.675 1.00 42.22 108 ASN A O 1
ATOM 863 N N . VAL A 1 109 ? -5.466 -13.636 19.382 1.00 51.91 109 VAL A N 1
ATOM 864 C CA . VAL A 1 109 ? -6.033 -12.291 19.334 1.00 51.91 109 VAL A CA 1
ATOM 865 C C . VAL A 1 109 ? -5.061 -11.214 19.832 1.00 51.91 109 VAL A C 1
ATOM 867 O O . VAL A 1 109 ? -4.774 -11.123 21.023 1.00 51.91 109 VAL A O 1
ATOM 870 N N . VAL A 1 110 ? -4.665 -10.303 18.937 1.00 56.09 110 VAL A N 1
ATOM 871 C CA . VAL A 1 110 ? -3.846 -9.120 19.256 1.00 56.09 110 VAL A CA 1
ATOM 872 C C . VAL A 1 110 ? -4.635 -7.833 18.955 1.00 56.09 110 VAL A C 1
ATOM 874 O O . VAL A 1 110 ? -5.224 -7.731 17.877 1.00 56.09 110 VAL A O 1
ATOM 877 N N . PRO A 1 111 ? -4.688 -6.838 19.868 1.00 62.91 111 PRO A N 1
ATOM 878 C CA . PRO A 1 111 ? -5.365 -5.562 19.629 1.00 62.91 111 PRO A CA 1
ATOM 879 C C . PRO A 1 111 ? -4.868 -4.861 18.354 1.00 62.91 111 PRO A C 1
ATOM 881 O O . PRO A 1 111 ? -3.662 -4.876 18.108 1.00 62.91 111 PRO A O 1
ATOM 884 N N . PRO A 1 112 ? -5.725 -4.144 17.597 1.00 66.44 112 PRO A N 1
ATOM 885 C CA . PRO A 1 112 ? -5.320 -3.468 16.357 1.00 66.44 112 PRO A CA 1
ATOM 886 C C . PRO A 1 112 ? -4.113 -2.533 16.526 1.00 66.44 112 PRO A C 1
ATOM 888 O O . PRO A 1 112 ? -3.231 -2.477 15.675 1.00 66.44 112 PRO A O 1
ATOM 891 N N . GLN A 1 113 ? -4.034 -1.850 17.671 1.00 68.38 113 GLN A N 1
ATOM 892 C CA . GLN A 1 113 ? -2.900 -1.002 18.031 1.00 68.38 113 GLN A CA 1
ATOM 893 C C . GLN A 1 113 ? -1.596 -1.799 18.215 1.00 68.38 113 GLN A C 1
ATOM 895 O 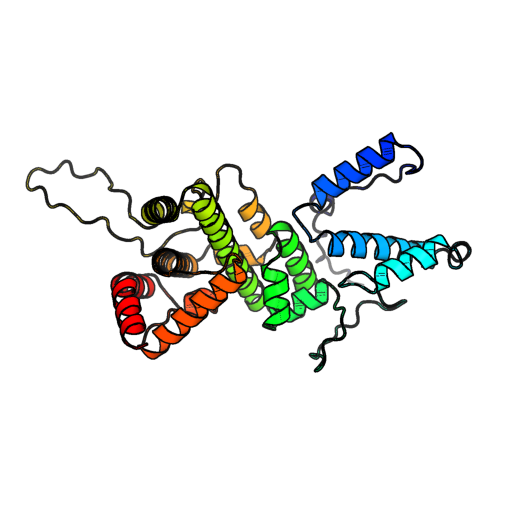O . GLN A 1 113 ? -0.544 -1.349 17.776 1.00 68.38 113 GLN A O 1
ATOM 900 N N . GLN A 1 114 ? -1.655 -2.986 18.830 1.00 71.44 114 GLN A N 1
ATOM 901 C CA . GLN A 1 114 ? -0.494 -3.865 18.997 1.00 71.44 114 GLN A CA 1
ATOM 902 C C . GLN A 1 114 ? -0.104 -4.542 17.677 1.00 71.44 114 GLN A C 1
ATOM 904 O O . GLN A 1 114 ? 1.080 -4.657 17.387 1.00 71.44 114 GLN A O 1
ATOM 909 N N . VAL A 1 115 ? -1.077 -4.915 16.840 1.00 73.44 115 VAL A N 1
ATOM 910 C CA . VAL A 1 115 ? -0.832 -5.404 15.473 1.00 73.44 115 VAL A CA 1
ATOM 911 C C . VAL A 1 115 ? -0.059 -4.353 14.671 1.00 73.44 115 VAL A C 1
ATOM 913 O O . VAL A 1 115 ? 0.992 -4.652 14.110 1.00 73.44 115 VAL A O 1
ATOM 916 N N . ALA A 1 116 ? -0.520 -3.100 14.685 1.00 77.75 116 ALA A N 1
ATOM 917 C CA . ALA A 1 116 ? 0.160 -1.992 14.022 1.00 77.75 116 ALA A CA 1
ATOM 918 C C . ALA A 1 116 ? 1.539 -1.695 14.632 1.00 77.75 116 ALA A C 1
ATOM 920 O O . ALA A 1 116 ? 2.505 -1.474 13.905 1.00 77.75 116 ALA A O 1
ATOM 921 N N . PHE A 1 117 ? 1.659 -1.753 15.959 1.00 80.44 117 PHE A N 1
ATOM 922 C CA . PHE A 1 117 ? 2.931 -1.608 16.663 1.00 80.44 117 PHE A CA 1
ATOM 923 C C . PHE A 1 117 ? 3.951 -2.672 16.233 1.00 80.44 117 PHE A C 1
ATOM 925 O O . PHE A 1 117 ? 5.048 -2.327 15.798 1.00 80.44 117 PHE A O 1
ATOM 932 N N . PHE A 1 118 ? 3.592 -3.957 16.275 1.00 81.25 118 PHE A N 1
ATOM 933 C CA . PHE A 1 118 ? 4.484 -5.041 15.861 1.00 81.25 118 PHE A CA 1
ATOM 934 C C . PHE A 1 118 ? 4.784 -5.016 14.358 1.00 81.25 118 PHE A C 1
ATOM 936 O O . PHE A 1 118 ? 5.897 -5.366 13.959 1.00 81.25 118 PHE A O 1
ATOM 943 N N . ALA A 1 119 ? 3.842 -4.562 13.526 1.00 84.56 119 ALA A N 1
ATOM 944 C CA . ALA A 1 119 ? 4.093 -4.315 12.108 1.00 84.56 119 ALA A CA 1
ATOM 945 C C . ALA A 1 119 ? 5.175 -3.240 11.907 1.00 84.56 119 ALA A C 1
ATOM 947 O O . ALA A 1 119 ? 6.101 -3.452 11.124 1.00 84.56 119 ALA A O 1
ATOM 948 N N . CYS A 1 120 ? 5.118 -2.132 12.657 1.00 85.12 120 CYS A N 1
ATOM 949 C CA . CYS A 1 120 ? 6.159 -1.099 12.643 1.00 85.12 120 CYS A CA 1
ATOM 950 C C . CYS A 1 120 ? 7.520 -1.618 13.137 1.00 85.12 120 CYS A C 1
ATOM 952 O O . CYS A 1 120 ? 8.558 -1.176 12.651 1.00 85.12 120 CYS A O 1
ATOM 954 N N . LEU A 1 121 ? 7.534 -2.574 14.071 1.00 83.88 121 LEU A N 1
ATOM 955 C CA . LEU A 1 121 ? 8.763 -3.241 14.523 1.00 83.88 121 LEU A CA 1
ATOM 956 C C . LEU A 1 121 ? 9.307 -4.277 13.522 1.00 83.88 121 LEU A C 1
ATOM 958 O O . LEU A 1 121 ? 10.339 -4.893 13.779 1.00 83.88 121 LEU A O 1
ATOM 962 N N . GLY A 1 122 ? 8.640 -4.477 12.383 1.00 80.06 122 GLY A N 1
ATOM 963 C CA . GLY A 1 122 ? 9.109 -5.355 11.313 1.00 80.06 122 GLY A CA 1
ATOM 964 C C . GLY A 1 122 ? 8.667 -6.814 11.434 1.00 80.06 122 GLY A C 1
ATOM 965 O O . GLY A 1 122 ? 9.163 -7.655 10.683 1.00 80.06 122 GLY A O 1
ATOM 966 N N . ASN A 1 123 ? 7.721 -7.145 12.322 1.00 84.44 123 ASN A N 1
ATOM 967 C CA . ASN A 1 123 ? 7.161 -8.495 12.372 1.00 84.44 123 ASN A CA 1
ATOM 968 C C . ASN A 1 123 ? 6.409 -8.804 11.066 1.00 84.44 123 ASN A C 1
ATOM 970 O O . ASN A 1 123 ? 5.423 -8.142 10.741 1.00 84.44 123 ASN A O 1
ATOM 974 N N . LYS A 1 124 ? 6.861 -9.826 10.327 1.00 78.06 124 LYS A N 1
ATOM 975 C CA . LYS A 1 124 ? 6.339 -10.160 8.991 1.00 78.06 124 LYS A CA 1
ATOM 976 C C . LYS A 1 124 ? 4.841 -10.479 8.984 1.00 78.06 124 LYS A C 1
ATOM 978 O O . LYS A 1 124 ? 4.134 -9.977 8.117 1.00 78.06 124 LYS A O 1
ATOM 983 N N . PHE A 1 125 ? 4.361 -11.251 9.960 1.00 74.62 125 PHE A N 1
ATOM 984 C CA . PHE A 1 125 ? 2.958 -11.667 10.036 1.00 74.62 125 PHE A CA 1
ATOM 985 C C . PHE A 1 125 ? 2.034 -10.460 10.229 1.00 74.62 125 PHE A C 1
ATOM 987 O O . PHE A 1 125 ? 1.123 -10.227 9.434 1.00 74.62 125 PHE A O 1
ATOM 994 N N . TYR A 1 126 ? 2.325 -9.629 11.233 1.00 80.69 126 TYR A N 1
ATOM 995 C CA . TYR A 1 126 ? 1.531 -8.425 11.488 1.00 80.69 126 TYR A CA 1
ATOM 996 C C . TYR A 1 126 ? 1.689 -7.384 10.380 1.00 80.69 126 TYR A C 1
ATOM 998 O O . TYR A 1 126 ? 0.733 -6.686 10.059 1.00 80.69 126 TYR A O 1
ATOM 1006 N N . ARG A 1 127 ? 2.862 -7.304 9.743 1.00 84.06 127 ARG A N 1
ATOM 1007 C CA . ARG A 1 127 ? 3.082 -6.432 8.588 1.00 84.06 127 ARG A CA 1
ATOM 1008 C C . ARG A 1 127 ? 2.172 -6.808 7.422 1.00 84.06 127 ARG A C 1
ATOM 1010 O O . ARG A 1 127 ? 1.513 -5.915 6.901 1.00 84.06 127 ARG A O 1
ATOM 1017 N N . LYS A 1 128 ? 2.086 -8.093 7.048 1.00 80.56 128 LYS A N 1
ATOM 1018 C CA . LYS A 1 128 ? 1.162 -8.551 5.994 1.00 80.56 128 LYS A CA 1
ATOM 1019 C C . LYS A 1 128 ? -0.282 -8.181 6.345 1.00 80.56 128 LYS A C 1
ATOM 1021 O O . LYS A 1 128 ? -0.960 -7.562 5.531 1.00 80.56 128 LYS A O 1
ATOM 1026 N N . ALA A 1 129 ? -0.700 -8.454 7.583 1.00 79.19 129 ALA A N 1
ATOM 1027 C CA . ALA A 1 129 ? -2.043 -8.130 8.061 1.00 79.19 129 ALA A CA 1
ATOM 1028 C C . ALA A 1 129 ? -2.360 -6.624 8.024 1.00 79.19 129 ALA A C 1
ATOM 1030 O O . ALA A 1 129 ? -3.478 -6.238 7.709 1.00 79.19 129 ALA A O 1
ATOM 1031 N N . VAL A 1 130 ? -1.403 -5.747 8.340 1.00 83.69 130 VAL A N 1
ATOM 1032 C CA . VAL A 1 130 ? -1.613 -4.289 8.287 1.00 83.69 130 VAL A CA 1
ATOM 1033 C C . VAL A 1 130 ? -1.616 -3.776 6.847 1.00 83.69 130 VAL A C 1
ATOM 1035 O O . VAL A 1 130 ? -2.445 -2.936 6.505 1.00 83.69 130 VAL A O 1
ATOM 1038 N N . LEU A 1 131 ? -0.720 -4.279 5.994 1.00 87.25 131 LEU A N 1
ATOM 1039 C CA . LEU A 1 131 ? -0.599 -3.843 4.600 1.00 87.25 131 LEU A CA 1
ATOM 1040 C C . LEU A 1 131 ? -1.791 -4.263 3.730 1.00 87.25 131 LEU A C 1
ATOM 1042 O O . LEU A 1 131 ? -2.099 -3.551 2.779 1.00 87.25 131 LEU A O 1
ATOM 1046 N N . SER A 1 132 ? -2.477 -5.358 4.070 1.00 82.75 132 SER A N 1
ATOM 1047 C CA . SER A 1 132 ? -3.682 -5.813 3.364 1.00 82.75 132 SER A CA 1
ATOM 1048 C C . SER A 1 132 ? -4.918 -4.946 3.630 1.00 82.75 132 SER A C 1
ATOM 1050 O O . SER A 1 132 ? -5.932 -5.091 2.948 1.00 82.75 132 SER A O 1
ATOM 1052 N N . HIS A 1 133 ? -4.872 -4.040 4.615 1.00 80.31 133 HIS A N 1
ATOM 1053 C CA . HIS A 1 133 ? -5.990 -3.138 4.870 1.00 80.31 133 HIS A CA 1
ATOM 1054 C C . HIS A 1 133 ? -6.104 -2.076 3.765 1.00 80.31 133 HIS A C 1
ATOM 1056 O O . HIS A 1 133 ? -5.087 -1.546 3.300 1.00 80.31 133 HIS A O 1
ATOM 1062 N N . PRO A 1 134 ? -7.329 -1.664 3.397 1.00 80.94 134 PRO A N 1
ATOM 1063 C CA . PRO A 1 134 ? -7.559 -0.465 2.594 1.00 80.94 134 PRO A CA 1
ATOM 1064 C C . PRO A 1 134 ? -6.856 0.761 3.191 1.00 80.94 134 PRO A C 1
ATOM 1066 O O . PRO A 1 134 ? -6.679 0.845 4.409 1.00 80.94 134 PRO A O 1
ATOM 1069 N N . VAL A 1 135 ? -6.467 1.723 2.346 1.00 84.06 135 VAL A N 1
ATOM 1070 C CA . VAL A 1 135 ? -5.648 2.889 2.743 1.00 84.06 135 VAL A CA 1
ATOM 1071 C C . VAL A 1 135 ? -6.210 3.601 3.978 1.00 84.06 135 VAL A C 1
ATOM 1073 O O . VAL A 1 135 ? -5.463 3.954 4.887 1.00 84.06 135 VAL A O 1
ATOM 1076 N N . GLU A 1 136 ? -7.527 3.772 4.066 1.00 79.12 136 GLU A N 1
ATOM 1077 C CA . GLU A 1 136 ? -8.154 4.466 5.193 1.00 79.12 136 GLU A CA 1
ATOM 1078 C C . GLU A 1 136 ? -8.036 3.690 6.509 1.00 79.12 136 GLU A C 1
ATOM 1080 O O . GLU A 1 136 ? -7.751 4.287 7.548 1.00 79.12 136 GLU A O 1
ATOM 1085 N N . GLY A 1 137 ? -8.223 2.367 6.473 1.00 76.69 137 GLY A N 1
ATOM 1086 C CA . GLY A 1 137 ? -8.048 1.508 7.644 1.00 76.69 137 GLY A CA 1
ATOM 1087 C C . GLY A 1 137 ? -6.592 1.432 8.076 1.00 76.69 137 GLY A C 1
ATOM 1088 O O . GLY A 1 137 ? -6.289 1.558 9.263 1.00 76.69 137 GLY A O 1
ATOM 1089 N N . PHE A 1 138 ? -5.686 1.318 7.105 1.00 86.12 138 PHE A N 1
ATOM 1090 C CA . PHE A 1 138 ? -4.247 1.375 7.334 1.00 86.12 138 PHE A CA 1
ATOM 1091 C C . PHE A 1 138 ? -3.837 2.662 8.062 1.00 86.12 138 PHE A C 1
ATOM 1093 O O . PHE A 1 138 ? -3.126 2.603 9.064 1.00 86.12 138 PHE A O 1
ATOM 1100 N N . VAL A 1 139 ? -4.320 3.824 7.606 1.00 83.62 139 VAL A N 1
ATOM 1101 C CA . VAL A 1 139 ? -3.998 5.123 8.219 1.00 83.62 139 VAL A CA 1
ATOM 1102 C C . VAL A 1 139 ? -4.401 5.155 9.690 1.00 83.62 139 VAL A C 1
ATOM 1104 O O . VAL A 1 139 ? -3.611 5.595 10.524 1.00 83.62 139 VAL A O 1
ATOM 1107 N N . VAL A 1 140 ? -5.586 4.641 10.030 1.00 79.69 140 VAL A N 1
ATOM 1108 C CA . VAL A 1 140 ? -6.046 4.572 11.425 1.00 79.69 140 VAL A CA 1
ATOM 1109 C C . VAL A 1 140 ? -5.136 3.667 12.258 1.00 79.69 140 VAL A C 1
ATOM 1111 O O . VAL A 1 140 ? -4.714 4.061 13.344 1.00 79.69 140 VAL A O 1
ATOM 1114 N N . LEU A 1 141 ? -4.782 2.483 11.750 1.00 80.44 141 LEU A N 1
ATOM 1115 C CA . LEU A 1 141 ? -3.883 1.551 12.439 1.00 80.44 141 LEU A CA 1
ATOM 1116 C C . LEU A 1 141 ? -2.509 2.179 12.713 1.00 80.44 141 LEU A C 1
ATOM 1118 O O . LEU A 1 141 ? -2.004 2.111 13.834 1.00 80.44 141 LEU A O 1
ATOM 1122 N N . VAL A 1 142 ? -1.925 2.851 11.720 1.00 84.12 142 VAL A N 1
ATOM 1123 C CA . VAL A 1 142 ? -0.625 3.518 11.866 1.00 84.12 142 VAL A CA 1
ATOM 1124 C C . VAL A 1 142 ? -0.699 4.705 12.824 1.00 84.12 142 VAL A C 1
ATOM 1126 O O . VAL A 1 142 ? 0.213 4.886 13.628 1.00 84.12 142 VAL A O 1
ATOM 1129 N N . GLN A 1 143 ? -1.780 5.488 12.805 1.00 80.12 143 GLN A N 1
ATOM 1130 C CA . GLN A 1 143 ? -1.984 6.577 13.767 1.00 80.12 143 GLN A CA 1
ATOM 1131 C C . GLN A 1 143 ? -2.082 6.059 15.209 1.00 80.12 143 GLN A C 1
ATOM 1133 O O . GLN A 1 143 ? -1.491 6.658 16.108 1.00 80.12 143 GLN A O 1
ATOM 1138 N N . LEU A 1 144 ? -2.751 4.921 15.429 1.00 73.50 144 LEU A N 1
ATOM 1139 C CA . LEU A 1 144 ? -2.820 4.264 16.741 1.00 73.50 144 LEU A CA 1
ATOM 1140 C C . LEU A 1 144 ? -1.448 3.768 17.223 1.00 73.50 144 LEU A C 1
ATOM 1142 O O . LEU A 1 144 ? -1.141 3.856 18.414 1.00 73.50 144 LEU A O 1
ATOM 1146 N N . ALA A 1 145 ? -0.615 3.249 16.317 1.00 77.19 145 ALA A N 1
ATOM 1147 C CA . ALA A 1 145 ? 0.758 2.868 16.646 1.00 77.19 145 ALA A CA 1
ATOM 1148 C C . ALA A 1 145 ? 1.626 4.101 16.946 1.00 77.19 145 ALA A C 1
ATOM 1150 O O . ALA A 1 145 ? 2.371 4.115 17.925 1.00 77.19 145 ALA A O 1
ATOM 1151 N N . ALA A 1 146 ? 1.494 5.164 16.148 1.00 76.44 146 ALA A N 1
ATOM 1152 C CA . ALA A 1 146 ? 2.223 6.414 16.335 1.00 76.44 146 ALA A CA 1
ATOM 1153 C C . ALA A 1 146 ? 1.889 7.083 17.678 1.00 76.44 146 ALA A C 1
ATOM 1155 O O . ALA A 1 146 ? 2.788 7.584 18.350 1.00 76.44 146 ALA A O 1
ATOM 1156 N N . SER A 1 147 ? 0.627 7.024 18.125 1.00 72.88 147 SER A N 1
ATOM 1157 C CA . SER A 1 147 ? 0.209 7.594 19.413 1.00 72.88 147 SER A CA 1
ATOM 1158 C C . SER A 1 147 ? 0.794 6.877 20.634 1.00 72.88 147 SER A C 1
ATOM 1160 O O . SER A 1 147 ? 0.679 7.382 21.746 1.00 72.88 147 SER A O 1
ATOM 1162 N N . MET A 1 148 ? 1.419 5.706 20.458 1.00 70.00 148 MET A N 1
ATOM 1163 C CA . MET A 1 148 ? 2.116 5.015 21.548 1.00 70.00 148 MET A CA 1
ATOM 1164 C C . MET A 1 148 ? 3.443 5.685 21.915 1.00 70.00 148 MET A C 1
ATOM 1166 O O . MET A 1 148 ? 3.987 5.361 22.962 1.00 70.00 148 MET A O 1
ATOM 1170 N N . ASN A 1 149 ? 3.984 6.584 21.079 1.00 68.88 149 ASN A N 1
ATOM 1171 C CA . ASN A 1 149 ? 5.266 7.278 21.290 1.00 68.88 149 ASN A CA 1
ATOM 1172 C C . ASN A 1 149 ? 6.491 6.362 21.525 1.00 68.88 149 ASN A C 1
ATOM 1174 O O . ASN A 1 149 ? 7.532 6.832 21.974 1.00 68.88 149 ASN A O 1
ATOM 1178 N N . VAL A 1 150 ? 6.391 5.066 21.210 1.00 76.50 150 VAL A N 1
ATOM 1179 C CA . VAL A 1 150 ? 7.499 4.090 21.308 1.00 76.50 150 VAL A CA 1
ATOM 1180 C C . VAL A 1 150 ? 8.019 3.677 19.927 1.00 76.50 150 VAL A C 1
ATOM 1182 O O . VAL A 1 150 ? 9.145 3.206 19.789 1.00 76.50 150 VAL A O 1
ATOM 1185 N N . VAL A 1 151 ? 7.217 3.878 18.881 1.00 79.00 151 VAL A N 1
ATOM 1186 C CA . VAL A 1 151 ? 7.606 3.560 17.506 1.00 79.00 151 VAL A CA 1
ATOM 1187 C C . VAL A 1 151 ? 8.466 4.685 16.941 1.00 79.00 151 VAL A C 1
ATOM 1189 O O . VAL A 1 151 ? 8.066 5.850 16.958 1.00 79.00 151 VAL A O 1
ATOM 1192 N N . LYS A 1 152 ? 9.634 4.327 16.403 1.00 85.75 152 LYS A N 1
ATOM 1193 C CA . LYS A 1 152 ? 10.525 5.278 15.739 1.00 85.75 152 LYS A CA 1
ATOM 1194 C C . LYS A 1 152 ? 9.863 5.879 14.483 1.00 85.75 152 LYS A C 1
ATOM 1196 O O . LYS A 1 152 ? 9.170 5.152 13.764 1.00 85.75 152 LYS A O 1
ATOM 1201 N N . PRO A 1 153 ? 10.073 7.173 14.179 1.00 85.75 153 PRO A N 1
ATOM 1202 C CA . PRO A 1 153 ? 9.516 7.806 12.982 1.00 85.75 153 PRO A CA 1
ATOM 1203 C C . PRO A 1 153 ? 9.845 7.070 11.679 1.00 85.75 153 PRO A C 1
ATOM 1205 O O . PRO A 1 153 ? 8.982 6.947 10.811 1.00 85.75 153 PRO A O 1
ATOM 1208 N N . GLU A 1 154 ? 11.056 6.527 11.565 1.00 86.62 154 GLU A N 1
ATOM 1209 C CA . GLU A 1 154 ? 11.534 5.818 10.377 1.00 86.62 154 GLU A CA 1
ATOM 1210 C C . GLU A 1 154 ? 10.753 4.516 10.152 1.00 86.62 154 GLU A C 1
ATOM 1212 O O . GLU A 1 154 ? 10.382 4.201 9.026 1.00 86.62 154 GLU A O 1
ATOM 1217 N N . SER A 1 155 ? 10.411 3.795 11.226 1.00 88.31 155 SER A N 1
ATOM 1218 C CA . SER A 1 155 ? 9.578 2.587 11.159 1.00 88.31 155 SER A CA 1
ATOM 1219 C C . SER A 1 155 ? 8.183 2.878 10.606 1.00 88.31 155 SER A C 1
ATOM 1221 O O . SER A 1 155 ? 7.665 2.118 9.786 1.00 88.31 155 SER A O 1
ATOM 1223 N N . ILE A 1 156 ? 7.580 3.994 11.029 1.00 88.50 156 ILE A N 1
ATOM 1224 C CA . ILE A 1 156 ? 6.285 4.451 10.508 1.00 88.50 156 ILE A CA 1
ATOM 1225 C C . ILE A 1 156 ? 6.425 4.799 9.027 1.00 88.50 156 ILE A C 1
ATOM 1227 O O . ILE A 1 156 ? 5.622 4.348 8.215 1.00 88.50 156 ILE A O 1
ATOM 1231 N N . ARG A 1 157 ? 7.457 5.568 8.669 1.00 89.06 157 ARG A N 1
ATOM 1232 C CA . ARG A 1 157 ? 7.725 5.989 7.291 1.00 89.06 157 ARG A CA 1
ATOM 1233 C C . ARG A 1 157 ? 7.902 4.792 6.353 1.00 89.06 157 ARG A C 1
ATOM 1235 O O . ARG A 1 157 ? 7.239 4.737 5.324 1.00 89.06 157 ARG A O 1
ATOM 1242 N N . ASN A 1 158 ? 8.692 3.795 6.750 1.00 89.19 158 ASN A N 1
ATOM 1243 C CA . ASN A 1 158 ? 8.919 2.581 5.963 1.00 89.19 158 ASN A CA 1
ATOM 1244 C C . ASN A 1 158 ? 7.637 1.752 5.793 1.00 89.19 158 ASN A C 1
ATOM 1246 O O . ASN A 1 158 ? 7.392 1.190 4.726 1.00 89.19 158 ASN A O 1
ATOM 1250 N N . LEU A 1 159 ? 6.790 1.683 6.824 1.00 90.94 159 LEU A N 1
ATOM 1251 C CA . LEU A 1 159 ? 5.505 0.992 6.725 1.00 90.94 159 LEU A CA 1
ATOM 1252 C C . LEU A 1 159 ? 4.533 1.731 5.790 1.00 90.94 159 LEU A C 1
ATOM 1254 O O . LEU A 1 159 ? 3.850 1.096 4.987 1.00 90.94 159 LEU A O 1
ATOM 1258 N N . VAL A 1 160 ? 4.493 3.065 5.864 1.00 91.81 160 VAL A N 1
ATOM 1259 C CA . VAL A 1 160 ? 3.698 3.917 4.962 1.00 91.81 160 VAL A CA 1
ATOM 1260 C C . VAL A 1 160 ? 4.170 3.777 3.519 1.00 91.81 160 VAL A C 1
ATOM 1262 O O . VAL A 1 160 ? 3.341 3.597 2.630 1.00 91.81 160 VAL A O 1
ATOM 1265 N N . TRP A 1 161 ? 5.485 3.786 3.297 1.00 92.88 161 TRP A N 1
ATOM 1266 C CA . TRP A 1 161 ? 6.092 3.546 1.993 1.00 92.88 161 TRP A CA 1
ATOM 1267 C C . TRP A 1 161 ? 5.643 2.206 1.397 1.00 92.88 161 TRP A C 1
ATOM 1269 O O . TRP A 1 161 ? 5.086 2.170 0.304 1.00 92.88 161 TRP A O 1
ATOM 1279 N N . LYS A 1 162 ? 5.755 1.106 2.151 1.00 93.69 162 LYS A N 1
ATOM 1280 C CA . LYS A 1 162 ? 5.293 -0.214 1.687 1.00 93.69 162 LYS A CA 1
ATOM 1281 C C . LYS A 1 162 ? 3.801 -0.242 1.376 1.00 93.69 162 LYS A C 1
ATOM 1283 O O . LYS A 1 162 ? 3.401 -0.853 0.391 1.00 93.69 162 LYS A O 1
ATOM 1288 N N . ARG A 1 163 ? 2.964 0.434 2.171 1.00 93.25 163 ARG A N 1
ATOM 1289 C CA . ARG A 1 163 ? 1.524 0.501 1.882 1.00 93.25 163 ARG A CA 1
ATOM 1290 C C . ARG A 1 163 ? 1.227 1.272 0.602 1.00 93.25 163 ARG A C 1
ATOM 1292 O O . ARG A 1 163 ? 0.290 0.897 -0.106 1.00 93.25 163 ARG A O 1
ATOM 1299 N N . LEU A 1 164 ? 1.989 2.324 0.315 1.00 93.69 164 LEU A N 1
ATOM 1300 C CA . LEU A 1 164 ? 1.891 3.063 -0.938 1.00 93.69 164 LEU A CA 1
ATOM 1301 C C . LEU A 1 164 ? 2.251 2.168 -2.130 1.00 93.69 164 LEU A C 1
ATOM 1303 O O . LEU A 1 164 ? 1.497 2.126 -3.097 1.00 93.69 164 LEU A O 1
ATOM 1307 N N . LEU A 1 165 ? 3.321 1.375 -2.025 1.00 95.12 165 LEU A N 1
ATOM 1308 C CA . LEU A 1 165 ? 3.664 0.383 -3.049 1.00 95.12 165 LEU A CA 1
ATOM 1309 C C . LEU A 1 165 ? 2.545 -0.653 -3.236 1.00 95.12 165 LEU A C 1
ATOM 1311 O O . LEU A 1 165 ? 2.109 -0.874 -4.363 1.00 95.12 165 LEU A O 1
ATOM 1315 N N . CYS A 1 166 ? 1.997 -1.208 -2.145 1.00 94.19 166 CYS A N 1
ATOM 1316 C CA . CYS A 1 166 ? 0.829 -2.096 -2.218 1.00 94.19 166 CYS A CA 1
ATOM 1317 C C . CYS A 1 166 ? -0.360 -1.422 -2.911 1.00 94.19 166 CYS A C 1
ATOM 1319 O O . CYS A 1 166 ? -1.072 -2.078 -3.658 1.00 94.19 166 CYS A O 1
ATOM 1321 N N . HIS A 1 167 ? -0.582 -0.122 -2.692 1.00 93.38 167 HIS A N 1
ATOM 1322 C CA . HIS A 1 167 ? -1.660 0.604 -3.359 1.00 93.38 167 HIS A CA 1
ATOM 1323 C C . HIS A 1 167 ? -1.478 0.620 -4.877 1.00 93.38 167 HIS A C 1
ATOM 1325 O O . HIS A 1 167 ? -2.431 0.370 -5.607 1.00 93.38 167 HIS A O 1
ATOM 1331 N N . PHE A 1 168 ? -0.264 0.874 -5.362 1.00 95.12 168 PHE A N 1
ATOM 1332 C CA . PHE A 1 168 ? 0.016 0.851 -6.796 1.00 95.12 168 PHE A CA 1
ATOM 1333 C C . PHE A 1 168 ? -0.128 -0.548 -7.393 1.00 95.12 168 PHE A C 1
ATOM 1335 O O . PHE A 1 168 ? -0.713 -0.680 -8.466 1.00 95.12 168 PHE A O 1
ATOM 1342 N N . ILE A 1 169 ? 0.286 -1.589 -6.666 1.00 94.81 169 ILE A N 1
ATOM 1343 C CA . ILE A 1 169 ? 0.043 -2.981 -7.067 1.00 94.81 169 ILE A CA 1
ATOM 1344 C C . ILE A 1 169 ? -1.463 -3.277 -7.132 1.00 94.81 169 ILE A C 1
ATOM 1346 O O . ILE A 1 169 ? -1.922 -3.864 -8.103 1.00 94.81 169 ILE A O 1
ATOM 1350 N N . GLU A 1 170 ? -2.255 -2.841 -6.144 1.00 92.38 170 GLU A N 1
ATOM 1351 C CA . GLU A 1 170 ? -3.719 -3.004 -6.146 1.00 92.38 170 GLU A CA 1
ATOM 1352 C C . GLU A 1 170 ? -4.366 -2.354 -7.381 1.00 92.38 170 GLU A C 1
ATOM 1354 O O . GLU A 1 170 ? -5.304 -2.915 -7.947 1.00 92.38 170 GLU A O 1
ATOM 1359 N N . GLN A 1 171 ? -3.895 -1.174 -7.803 1.00 91.81 171 GLN A N 1
ATOM 1360 C CA . GLN A 1 171 ? -4.417 -0.511 -9.004 1.00 91.81 171 GLN A CA 1
ATOM 1361 C C . GLN A 1 171 ? -3.982 -1.214 -10.293 1.00 91.81 171 GLN A C 1
ATOM 1363 O O . GLN A 1 171 ? -4.812 -1.384 -11.185 1.00 91.81 171 GLN A O 1
ATOM 1368 N N . ASP A 1 172 ? -2.723 -1.652 -10.384 1.00 93.00 172 ASP A N 1
ATOM 1369 C CA . ASP A 1 172 ? -2.221 -2.422 -11.530 1.00 93.00 172 ASP A CA 1
ATOM 1370 C C . ASP A 1 172 ? -2.976 -3.749 -11.669 1.00 93.00 172 ASP A C 1
ATOM 1372 O O . ASP A 1 172 ? -3.485 -4.054 -12.744 1.00 93.00 172 ASP A O 1
ATOM 1376 N N . LEU A 1 173 ? -3.188 -4.476 -10.567 1.00 90.69 173 LEU A N 1
ATOM 1377 C CA . LEU A 1 173 ? -4.020 -5.680 -10.538 1.00 90.69 173 LEU A CA 1
ATOM 1378 C C . LEU A 1 173 ? -5.436 -5.416 -11.051 1.00 90.69 173 LEU A C 1
ATOM 1380 O O . LEU A 1 173 ? -5.902 -6.112 -11.949 1.00 90.69 173 LEU A O 1
ATOM 1384 N N . ARG A 1 174 ? -6.121 -4.387 -10.533 1.00 89.56 174 ARG A N 1
ATOM 1385 C CA . ARG A 1 174 ? -7.477 -4.037 -10.995 1.00 89.56 174 ARG A CA 1
ATOM 1386 C C . ARG A 1 174 ? -7.512 -3.750 -12.490 1.00 89.56 174 ARG A C 1
ATOM 1388 O O . ARG A 1 174 ? -8.455 -4.171 -13.163 1.00 89.56 174 ARG A O 1
ATOM 1395 N N . LEU A 1 175 ? -6.508 -3.040 -13.002 1.00 90.00 175 LEU A N 1
ATOM 1396 C CA . LEU A 1 175 ? -6.416 -2.704 -14.416 1.00 90.00 175 LEU A CA 1
ATOM 1397 C C . LEU A 1 175 ? -6.178 -3.957 -15.266 1.00 90.00 175 LEU A C 1
ATOM 1399 O O . LEU A 1 175 ? -6.888 -4.161 -16.249 1.00 90.00 175 LEU A O 1
ATOM 1403 N N . ARG A 1 176 ? -5.257 -4.834 -14.848 1.00 89.44 176 ARG A N 1
ATOM 1404 C CA . ARG A 1 176 ? -4.978 -6.119 -15.507 1.00 89.44 176 ARG A CA 1
ATOM 1405 C C . ARG A 1 176 ? -6.204 -7.023 -15.542 1.00 89.44 176 ARG A C 1
ATOM 1407 O O . ARG A 1 176 ? -6.516 -7.567 -16.595 1.00 89.44 176 ARG A O 1
ATOM 1414 N N . THR A 1 177 ? -6.928 -7.140 -14.432 1.00 87.62 177 THR A N 1
ATOM 1415 C CA . THR A 1 177 ? -8.148 -7.955 -14.355 1.00 87.62 177 THR A CA 1
ATOM 1416 C C . THR A 1 177 ? -9.267 -7.393 -15.232 1.00 87.62 177 THR A C 1
ATOM 1418 O O . THR A 1 177 ? -10.025 -8.158 -15.819 1.00 87.62 177 THR A O 1
ATOM 1421 N N . SER A 1 178 ? -9.377 -6.066 -15.340 1.00 90.50 178 SER A N 1
ATOM 1422 C CA . SER A 1 178 ? -10.483 -5.422 -16.063 1.00 90.50 178 SER A CA 1
ATOM 1423 C C . SER A 1 178 ? -10.231 -5.283 -17.570 1.00 90.50 178 SER A C 1
ATOM 1425 O O . SER A 1 178 ? -11.175 -5.369 -18.349 1.00 90.50 178 SER A O 1
ATOM 1427 N N . PHE A 1 179 ? -8.979 -5.059 -17.984 1.00 91.69 179 PHE A N 1
ATOM 1428 C CA . PHE A 1 179 ? -8.622 -4.692 -19.364 1.00 91.69 179 PHE A CA 1
ATOM 1429 C C . PHE A 1 179 ? -7.490 -5.536 -19.970 1.00 91.69 179 PHE A C 1
ATOM 1431 O O . PHE A 1 179 ? -7.145 -5.356 -21.136 1.00 91.69 179 PHE A O 1
ATOM 1438 N N . GLY A 1 180 ? -6.918 -6.470 -19.208 1.00 88.88 180 GLY A N 1
ATOM 1439 C CA . GLY A 1 180 ? -5.836 -7.345 -19.649 1.00 88.88 180 GLY A CA 1
ATOM 1440 C C . GLY A 1 180 ? -4.431 -6.795 -19.379 1.00 88.88 180 GLY A C 1
ATOM 1441 O O . GLY A 1 180 ? -4.199 -5.593 -19.234 1.00 88.88 180 GLY A O 1
ATOM 1442 N N . THR A 1 181 ? -3.464 -7.713 -19.324 1.00 89.88 181 THR A N 1
ATOM 1443 C CA . THR A 1 181 ? -2.063 -7.423 -18.974 1.00 89.88 181 THR A CA 1
ATOM 1444 C C . THR A 1 181 ? -1.368 -6.500 -19.970 1.00 89.88 181 THR A C 1
ATOM 1446 O O . THR A 1 181 ? -0.610 -5.624 -19.562 1.00 89.88 181 THR A O 1
ATOM 1449 N N . GLU A 1 182 ? -1.625 -6.666 -21.268 1.00 90.38 182 GLU A N 1
ATOM 1450 C CA . GLU A 1 182 ? -0.999 -5.844 -22.313 1.00 90.38 182 GLU A CA 1
ATOM 1451 C C . GLU A 1 182 ? -1.418 -4.376 -22.204 1.00 90.38 182 GLU A C 1
ATOM 1453 O O . GLU A 1 182 ? -0.576 -3.481 -22.290 1.00 90.38 182 GLU A O 1
ATOM 1458 N N . TYR A 1 183 ? -2.704 -4.134 -21.935 1.00 91.81 183 TYR A N 1
ATOM 1459 C CA . TYR A 1 183 ? -3.232 -2.791 -21.729 1.00 91.81 183 TYR A CA 1
ATOM 1460 C C . TYR A 1 183 ? -2.634 -2.142 -20.477 1.00 91.81 183 TYR A C 1
ATOM 1462 O O . TYR A 1 183 ? -2.152 -1.012 -20.535 1.00 91.81 183 TYR A O 1
ATOM 1470 N N . ALA A 1 184 ? -2.589 -2.871 -19.358 1.00 90.31 184 ALA A N 1
ATOM 1471 C CA . ALA A 1 184 ? -1.982 -2.362 -18.131 1.00 90.31 184 ALA A CA 1
ATOM 1472 C C . ALA A 1 184 ? -0.493 -2.026 -18.313 1.00 90.31 184 ALA A C 1
ATOM 1474 O O . ALA A 1 184 ? -0.033 -0.970 -17.878 1.00 90.31 184 ALA A O 1
ATOM 1475 N N . HIS A 1 185 ? 0.244 -2.874 -19.035 1.00 91.19 185 HIS A N 1
ATOM 1476 C CA . HIS A 1 185 ? 1.642 -2.623 -19.367 1.00 91.19 185 HIS A CA 1
ATOM 1477 C C . HIS A 1 185 ? 1.814 -1.378 -20.255 1.00 91.19 185 HIS A C 1
ATOM 1479 O O . HIS A 1 185 ? 2.740 -0.599 -20.033 1.00 91.19 185 HIS A O 1
ATOM 1485 N N . ALA A 1 186 ? 0.923 -1.147 -21.226 1.00 91.19 186 ALA A N 1
ATOM 1486 C CA . ALA A 1 186 ? 0.940 0.067 -22.044 1.00 91.19 186 ALA A CA 1
ATOM 1487 C C . ALA A 1 186 ? 0.706 1.332 -21.199 1.00 91.19 186 ALA A C 1
ATOM 1489 O O . ALA A 1 186 ? 1.495 2.272 -21.28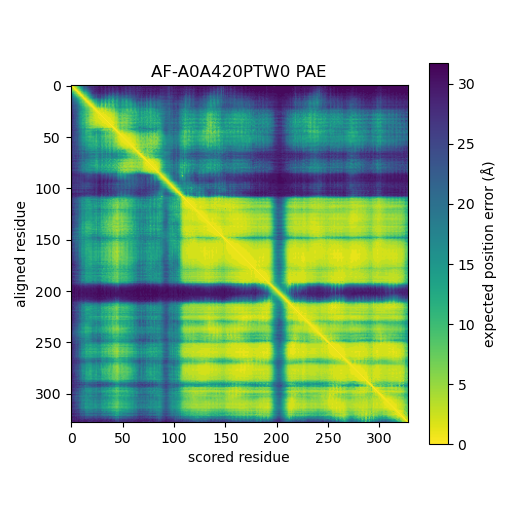2 1.00 91.19 186 ALA A O 1
ATOM 1490 N N . MET A 1 187 ? -0.298 1.323 -20.317 1.00 93.06 187 MET A N 1
ATOM 1491 C CA . MET A 1 187 ? -0.582 2.445 -19.412 1.00 93.06 187 MET A CA 1
ATOM 1492 C C . MET A 1 187 ? 0.575 2.720 -18.442 1.00 93.06 187 MET A C 1
ATOM 1494 O O . MET A 1 187 ? 0.917 3.870 -18.174 1.00 93.06 187 MET A O 1
ATOM 1498 N N . LEU A 1 188 ? 1.204 1.670 -17.908 1.00 92.31 188 LEU A N 1
ATOM 1499 C CA . LEU A 1 188 ? 2.361 1.805 -17.025 1.00 92.31 188 LEU A CA 1
ATOM 1500 C C . LEU A 1 188 ? 3.577 2.372 -17.782 1.00 92.31 188 LEU A C 1
ATOM 1502 O O . LEU A 1 188 ? 4.288 3.233 -17.263 1.00 92.31 188 LEU A O 1
ATOM 1506 N N . ARG A 1 189 ? 3.766 1.976 -19.046 1.00 91.00 189 ARG A N 1
ATOM 1507 C CA . ARG A 1 189 ? 4.816 2.507 -19.923 1.00 91.00 189 ARG A CA 1
ATOM 1508 C C . ARG A 1 189 ? 4.652 4.005 -20.196 1.00 91.00 189 ARG A C 1
ATOM 1510 O O . ARG A 1 189 ? 5.656 4.711 -20.189 1.00 91.00 189 ARG A O 1
ATOM 1517 N N . GLU A 1 190 ? 3.430 4.501 -20.386 1.00 90.62 190 GLU A N 1
ATOM 1518 C CA . GLU A 1 190 ? 3.170 5.942 -20.561 1.00 90.62 190 GLU A CA 1
ATOM 1519 C C . GLU A 1 190 ? 3.620 6.767 -19.349 1.00 90.62 190 GLU A C 1
ATOM 1521 O O . GLU A 1 190 ? 4.186 7.849 -19.501 1.00 90.62 190 GLU A O 1
ATOM 1526 N N . ILE A 1 191 ? 3.432 6.233 -18.139 1.00 91.81 191 ILE A N 1
ATOM 1527 C CA . ILE A 1 191 ? 3.886 6.868 -16.894 1.00 91.81 191 ILE A CA 1
ATOM 1528 C C . ILE A 1 191 ? 5.419 6.907 -16.826 1.00 91.81 191 ILE A C 1
ATOM 1530 O O . ILE A 1 191 ? 6.005 7.889 -16.366 1.00 91.81 191 ILE A O 1
ATOM 1534 N N . MET A 1 192 ? 6.071 5.837 -17.281 1.00 92.12 192 MET A N 1
ATOM 1535 C CA . MET A 1 192 ? 7.516 5.633 -17.162 1.00 92.12 192 MET A CA 1
ATOM 1536 C C . MET A 1 192 ? 8.336 6.272 -18.286 1.00 92.12 192 MET A C 1
ATOM 1538 O O . MET A 1 192 ? 9.562 6.281 -18.200 1.00 92.12 192 MET A O 1
ATOM 1542 N N . GLN A 1 193 ? 7.709 6.791 -19.341 1.00 87.75 193 GLN A N 1
ATOM 1543 C CA . GLN A 1 193 ? 8.400 7.434 -20.459 1.00 87.75 193 GLN A CA 1
ATOM 1544 C C . GLN A 1 193 ? 8.329 8.961 -20.352 1.00 87.75 193 GLN A C 1
ATOM 1546 O O . GLN A 1 193 ? 7.324 9.547 -19.940 1.00 87.75 193 GLN A O 1
ATOM 1551 N N . GLU A 1 194 ? 9.424 9.643 -20.686 1.00 76.12 194 GLU A N 1
ATOM 1552 C CA . GLU A 1 194 ? 9.397 11.094 -20.866 1.00 76.12 194 GLU A CA 1
ATOM 1553 C C . GLU A 1 194 ? 8.480 11.435 -22.052 1.00 76.12 194 GLU A C 1
ATOM 1555 O O . GLU A 1 194 ? 8.601 10.869 -23.144 1.00 76.12 194 GLU A O 1
ATOM 1560 N N . SER A 1 195 ? 7.543 12.364 -21.842 1.00 64.12 195 SER A N 1
ATOM 1561 C CA . SER A 1 195 ? 6.724 12.902 -22.925 1.00 64.12 195 SER A CA 1
ATOM 1562 C C . SER A 1 195 ? 7.654 13.558 -23.942 1.00 64.12 195 SER A C 1
ATOM 1564 O O . SER A 1 195 ? 8.491 14.373 -23.558 1.00 64.12 195 SER A O 1
ATOM 1566 N N . ARG A 1 196 ? 7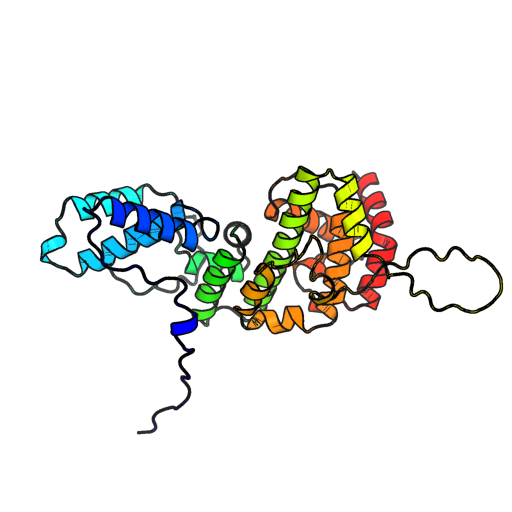.512 13.241 -25.236 1.00 54.91 196 ARG A N 1
ATOM 1567 C CA . ARG A 1 196 ? 8.237 13.953 -26.298 1.00 54.91 196 ARG A CA 1
ATOM 1568 C C . ARG A 1 196 ? 7.829 15.424 -26.258 1.00 54.91 196 ARG A C 1
ATOM 1570 O O . ARG A 1 196 ? 6.782 15.786 -26.785 1.00 54.91 196 ARG A O 1
ATOM 1577 N N . SER A 1 197 ? 8.631 16.272 -25.626 1.00 42.62 197 SER A N 1
ATOM 1578 C CA . SER A 1 197 ? 8.485 17.715 -25.755 1.00 42.62 197 SER A CA 1
ATOM 1579 C C . SER A 1 197 ? 8.696 18.069 -27.225 1.00 42.62 197 SER A C 1
ATOM 1581 O O . SER A 1 197 ? 9.777 17.862 -27.779 1.00 42.62 197 SER A O 1
ATOM 1583 N N . SER A 1 198 ? 7.643 18.568 -27.869 1.00 41.50 198 SER A N 1
ATOM 1584 C CA . SER A 1 198 ? 7.639 19.094 -29.232 1.00 41.50 198 SER A CA 1
ATOM 1585 C C . SER A 1 198 ? 8.394 20.426 -29.297 1.00 41.50 198 SER A C 1
ATOM 1587 O O . SER A 1 198 ? 7.816 21.474 -29.567 1.00 41.50 198 SER A O 1
ATOM 1589 N N . SER A 1 199 ? 9.689 20.398 -29.004 1.00 43.28 199 SER A N 1
ATOM 1590 C CA . SER A 1 199 ? 10.574 21.556 -29.088 1.00 43.28 199 SER A CA 1
ATOM 1591 C C . SER A 1 199 ? 11.822 21.192 -29.883 1.00 43.28 199 SER A C 1
ATOM 1593 O O . SER A 1 199 ? 12.929 21.178 -29.355 1.00 43.28 199 SER A O 1
ATOM 1595 N N . GLN A 1 200 ? 11.620 20.873 -31.160 1.00 41.47 200 GLN A N 1
ATOM 1596 C CA . GLN A 1 200 ? 12.625 21.049 -32.207 1.00 41.47 200 GLN A CA 1
ATOM 1597 C C . GLN A 1 200 ? 11.919 21.540 -33.477 1.00 41.47 200 GLN A C 1
ATOM 1599 O O . GLN A 1 200 ? 11.692 20.795 -34.426 1.00 41.47 200 GLN A O 1
ATOM 1604 N N . GLU A 1 201 ? 11.587 22.833 -33.500 1.00 42.88 201 GLU A N 1
ATOM 1605 C CA . GLU A 1 201 ? 11.768 23.603 -34.731 1.00 42.88 201 GLU A CA 1
ATOM 1606 C C . GLU A 1 201 ? 13.279 23.668 -34.977 1.00 42.88 201 GLU A C 1
ATOM 1608 O O . GLU A 1 201 ? 14.004 24.456 -34.377 1.00 42.88 201 GLU A O 1
ATOM 1613 N N . GLY A 1 202 ? 13.782 22.737 -35.779 1.00 40.72 202 GLY A N 1
ATOM 1614 C CA . GLY A 1 202 ? 15.201 22.625 -36.080 1.00 40.72 202 GLY A CA 1
ATOM 1615 C C . GLY A 1 202 ? 15.403 21.597 -37.176 1.00 40.72 202 GLY A C 1
ATOM 1616 O O . GLY A 1 202 ? 15.379 20.398 -36.929 1.00 40.72 202 GLY A O 1
ATOM 1617 N N . HIS A 1 203 ? 15.525 22.089 -38.402 1.00 44.88 203 HIS A N 1
ATOM 1618 C CA . HIS A 1 203 ? 15.683 21.326 -39.631 1.00 44.88 203 HIS A CA 1
ATOM 1619 C C . HIS A 1 203 ? 16.692 20.163 -39.547 1.00 44.88 203 HIS A C 1
ATOM 1621 O O . HIS A 1 203 ? 17.837 20.347 -39.150 1.00 44.88 203 HIS A O 1
ATOM 1627 N N . GLY A 1 204 ? 16.298 19.014 -40.110 1.00 43.75 204 GLY A N 1
ATOM 1628 C CA . GLY A 1 204 ? 17.223 18.037 -40.691 1.00 43.75 204 GLY A CA 1
ATOM 1629 C C . GLY A 1 204 ? 17.504 16.790 -39.845 1.00 43.75 204 GLY A C 1
ATOM 1630 O O . GLY A 1 204 ? 18.094 16.865 -38.779 1.00 43.75 204 GLY A O 1
ATOM 1631 N N . LYS A 1 205 ? 17.179 15.628 -40.435 1.00 39.91 205 LYS A N 1
ATOM 1632 C CA . LYS A 1 205 ? 17.334 14.237 -39.955 1.00 39.91 205 LYS A CA 1
ATOM 1633 C C . LYS A 1 205 ? 16.325 13.787 -38.893 1.00 39.91 205 LYS A C 1
ATOM 1635 O O . LYS A 1 205 ? 16.461 14.055 -37.707 1.00 39.91 205 LYS A O 1
ATOM 1640 N N . PHE A 1 206 ? 15.374 12.965 -39.345 1.00 38.31 206 PHE A N 1
ATOM 1641 C CA . PHE A 1 206 ? 14.583 12.065 -38.507 1.00 38.31 206 PHE A CA 1
ATOM 1642 C C . PHE A 1 206 ? 15.506 11.065 -37.796 1.00 38.31 206 PHE A C 1
ATOM 1644 O O . PHE A 1 206 ? 15.701 9.939 -38.247 1.00 38.31 206 PHE A O 1
ATOM 1651 N N . VAL A 1 207 ? 16.095 11.478 -36.678 1.00 40.59 207 VAL A N 1
ATOM 1652 C CA . VAL A 1 207 ? 16.585 10.540 -35.674 1.00 40.59 207 VAL A CA 1
ATOM 1653 C C . VAL A 1 207 ? 15.354 10.134 -34.875 1.00 40.59 207 VAL A C 1
ATOM 1655 O O . VAL A 1 207 ? 14.759 10.956 -34.181 1.00 40.59 207 VAL A O 1
ATOM 1658 N N . ILE A 1 208 ? 14.924 8.878 -35.005 1.00 40.91 208 ILE A N 1
ATOM 1659 C CA . ILE A 1 208 ? 13.906 8.309 -34.119 1.00 40.91 208 ILE A CA 1
ATOM 1660 C C . ILE A 1 208 ? 14.553 8.221 -32.734 1.00 40.91 208 ILE A C 1
ATOM 1662 O O . ILE A 1 208 ? 15.173 7.219 -32.392 1.00 40.91 208 ILE A O 1
ATOM 1666 N N . ALA A 1 209 ? 14.470 9.296 -31.950 1.00 46.34 209 ALA A N 1
ATOM 1667 C CA . ALA A 1 209 ? 14.874 9.266 -30.556 1.00 46.34 209 ALA A CA 1
ATOM 1668 C C . ALA A 1 209 ? 13.946 8.278 -29.836 1.00 46.34 209 ALA A C 1
ATOM 1670 O O . ALA A 1 209 ? 12.719 8.471 -29.791 1.00 46.34 209 ALA A O 1
ATOM 1671 N N . LEU A 1 210 ? 14.529 7.180 -29.345 1.00 54.59 210 LEU A N 1
ATOM 1672 C CA . LEU A 1 210 ? 13.838 6.259 -28.452 1.00 54.59 210 LEU A CA 1
ATOM 1673 C C . LEU A 1 210 ? 13.336 7.056 -27.240 1.00 54.59 210 LEU A C 1
ATOM 1675 O O . LEU A 1 210 ? 14.074 7.905 -26.735 1.00 54.59 210 LEU A O 1
ATOM 1679 N N . PRO A 1 211 ? 12.086 6.838 -26.795 1.00 61.62 211 PRO A N 1
ATOM 1680 C CA . PRO A 1 211 ? 11.565 7.523 -25.623 1.00 61.62 211 PRO A CA 1
ATOM 1681 C C . PRO A 1 211 ? 12.470 7.230 -24.426 1.00 61.62 211 PRO A C 1
ATOM 1683 O O . PRO A 1 211 ? 12.713 6.071 -24.083 1.00 61.62 211 PRO A O 1
ATOM 1686 N N . LYS A 1 212 ? 12.997 8.296 -23.822 1.00 79.25 212 LYS A N 1
ATOM 1687 C CA . LYS A 1 212 ? 13.871 8.197 -22.661 1.00 79.25 212 LYS A CA 1
ATOM 1688 C C . LYS A 1 212 ? 13.048 7.729 -21.463 1.00 79.25 212 LYS A C 1
ATOM 1690 O O . LYS A 1 212 ? 11.949 8.228 -21.209 1.00 79.25 212 LYS A O 1
ATOM 1695 N N . GLN A 1 213 ? 13.563 6.724 -20.763 1.00 86.06 213 GLN A N 1
ATOM 1696 C CA . GLN A 1 213 ? 12.946 6.208 -19.548 1.00 86.06 213 GLN A CA 1
ATOM 1697 C C . GLN A 1 213 ? 13.099 7.235 -18.424 1.00 86.06 213 GLN A C 1
ATOM 1699 O O . GLN A 1 213 ? 14.176 7.801 -18.239 1.00 86.06 213 GLN A O 1
ATOM 1704 N N . ARG A 1 214 ? 12.027 7.461 -17.663 1.00 89.31 214 ARG A N 1
ATOM 1705 C CA . ARG A 1 214 ? 12.069 8.284 -16.456 1.00 89.31 214 ARG A CA 1
ATOM 1706 C C . ARG A 1 214 ? 12.832 7.541 -15.373 1.00 89.31 214 ARG A C 1
ATOM 1708 O O . ARG A 1 214 ? 12.497 6.404 -15.039 1.00 89.31 214 ARG A O 1
ATOM 1715 N N . THR A 1 215 ? 13.821 8.226 -14.824 1.00 89.81 215 THR A N 1
ATOM 1716 C CA . THR A 1 215 ? 14.700 7.769 -13.739 1.00 89.81 215 THR A CA 1
ATOM 1717 C C . THR A 1 215 ? 14.272 8.312 -12.381 1.00 89.81 215 THR A C 1
ATOM 1719 O O . THR A 1 215 ? 14.754 7.860 -11.349 1.00 89.81 215 THR A O 1
ATOM 1722 N N . SER A 1 216 ? 13.326 9.250 -12.388 1.00 91.06 216 SER A N 1
ATOM 1723 C CA . SER A 1 216 ? 12.714 9.864 -11.220 1.00 91.06 216 SER A CA 1
ATOM 1724 C C . SER A 1 216 ? 11.252 10.175 -11.538 1.00 91.06 216 SER A C 1
ATOM 1726 O O . SER A 1 216 ? 10.939 10.776 -12.569 1.00 91.06 216 SER A O 1
ATOM 1728 N N . ILE A 1 217 ? 10.334 9.711 -10.690 1.00 91.31 217 ILE A N 1
ATOM 1729 C CA . ILE A 1 217 ? 8.889 9.899 -10.855 1.00 91.31 217 ILE A CA 1
ATOM 1730 C C . ILE A 1 217 ? 8.342 10.448 -9.546 1.00 91.31 217 ILE A C 1
ATOM 1732 O O . ILE A 1 217 ? 8.383 9.775 -8.522 1.00 91.31 217 ILE A O 1
ATOM 1736 N N . SER A 1 218 ? 7.813 11.670 -9.569 1.00 90.25 218 SER A N 1
ATOM 1737 C CA . SER A 1 218 ? 7.188 12.251 -8.383 1.00 90.25 218 SER A CA 1
ATOM 1738 C C . SER A 1 218 ? 5.785 11.695 -8.164 1.00 90.25 218 SER A C 1
ATOM 1740 O O . SER A 1 218 ? 5.036 11.473 -9.119 1.00 90.25 218 SER A O 1
ATOM 1742 N N . LEU A 1 219 ? 5.365 11.567 -6.903 1.00 88.31 219 LEU A N 1
ATOM 1743 C CA . LEU A 1 219 ? 3.982 11.190 -6.577 1.00 88.31 219 LEU A CA 1
ATOM 1744 C C . LEU A 1 219 ? 2.948 12.170 -7.147 1.00 88.31 219 LEU A C 1
ATOM 1746 O O . LEU A 1 219 ? 1.845 11.762 -7.501 1.00 88.31 219 LEU A O 1
ATOM 1750 N N . THR A 1 220 ? 3.308 13.448 -7.289 1.00 87.31 220 THR A N 1
ATOM 1751 C CA . THR A 1 220 ? 2.467 14.452 -7.959 1.00 87.31 220 THR A CA 1
ATOM 1752 C C . THR A 1 220 ? 2.246 14.146 -9.432 1.00 87.31 220 THR A C 1
ATOM 1754 O O . THR A 1 220 ? 1.138 14.341 -9.922 1.00 87.31 220 THR A O 1
ATOM 1757 N N . SER A 1 221 ? 3.265 13.647 -10.136 1.00 88.44 221 SER A N 1
ATOM 1758 C CA . SER A 1 221 ? 3.163 13.313 -11.561 1.00 88.44 221 SER A CA 1
ATOM 1759 C C . SER A 1 221 ? 2.257 12.110 -11.830 1.00 88.44 221 SER A C 1
ATOM 1761 O O . SER A 1 221 ? 1.772 11.947 -12.945 1.00 88.44 221 SER A O 1
ATOM 1763 N N . LEU A 1 222 ? 1.996 11.295 -10.803 1.00 90.06 222 LEU A N 1
ATOM 1764 C CA . LEU A 1 222 ? 1.067 10.173 -10.870 1.00 90.06 222 LEU A CA 1
ATOM 1765 C C . LEU A 1 222 ? -0.396 10.595 -10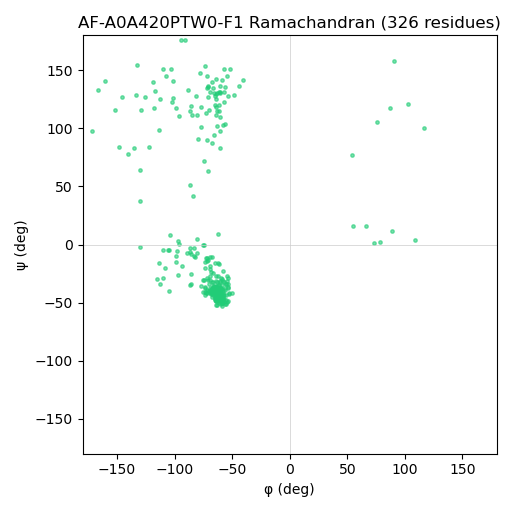.684 1.00 90.06 222 LEU A C 1
ATOM 1767 O O . LEU A 1 222 ? -1.289 9.776 -10.905 1.00 90.06 222 LEU A O 1
ATOM 1771 N N . ALA A 1 223 ? -0.672 11.839 -10.281 1.00 87.31 223 ALA A N 1
ATOM 1772 C CA . ALA A 1 223 ? -2.039 12.325 -10.149 1.00 87.31 223 ALA A CA 1
ATOM 1773 C C . ALA A 1 223 ? -2.772 12.267 -11.498 1.00 87.31 223 ALA A C 1
ATOM 1775 O O . ALA A 1 223 ? -2.231 12.666 -12.527 1.00 87.31 223 ALA A O 1
ATOM 1776 N N . ASN A 1 224 ? -4.022 11.800 -11.480 1.00 86.19 224 ASN A N 1
ATOM 1777 C CA . ASN A 1 224 ? -4.857 11.583 -12.667 1.00 86.19 224 ASN A CA 1
ATOM 1778 C C . ASN A 1 224 ? -4.360 10.474 -13.614 1.00 86.19 224 ASN A C 1
ATOM 1780 O O . ASN A 1 224 ? -4.833 10.381 -14.744 1.00 86.19 224 ASN A O 1
ATOM 1784 N N . THR A 1 225 ? -3.453 9.609 -13.160 1.00 91.38 225 THR A N 1
ATOM 1785 C CA . THR A 1 225 ? -3.142 8.338 -13.836 1.00 91.38 225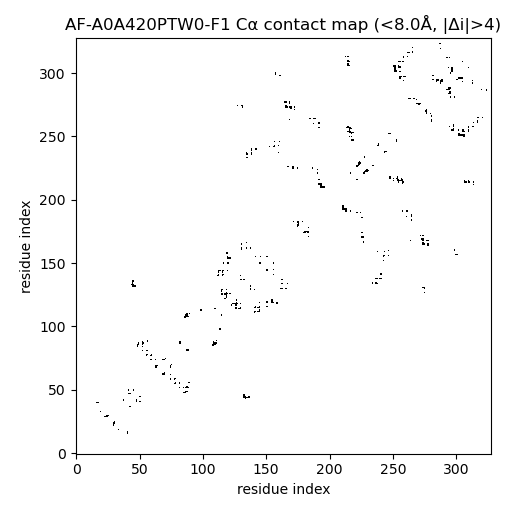 THR A CA 1
ATOM 1786 C C . THR A 1 225 ? -4.035 7.218 -13.293 1.00 91.38 225 THR A C 1
ATOM 1788 O O . THR A 1 225 ? -4.771 7.416 -12.330 1.00 91.38 225 THR A O 1
ATOM 1791 N N . TYR A 1 226 ? -3.959 6.003 -13.842 1.00 91.81 226 TYR A N 1
ATOM 1792 C CA . TYR A 1 226 ? -4.694 4.868 -13.264 1.00 91.81 226 TYR A CA 1
ATOM 1793 C C . TYR A 1 226 ? -4.174 4.464 -11.866 1.00 91.81 226 TYR A C 1
ATOM 1795 O O . TYR A 1 226 ? -4.930 3.914 -11.066 1.00 91.81 226 TYR A O 1
ATOM 1803 N N . LEU A 1 227 ? -2.906 4.766 -11.550 1.00 91.81 227 LEU A N 1
ATOM 1804 C CA . LEU A 1 227 ? -2.311 4.513 -10.233 1.00 91.81 227 LEU A CA 1
ATOM 1805 C C . LEU A 1 227 ? -2.869 5.459 -9.162 1.00 91.81 227 LEU A C 1
ATOM 1807 O O . LEU A 1 227 ? -2.974 5.082 -7.995 1.00 91.81 227 LEU A O 1
ATOM 1811 N N . ILE A 1 228 ? -3.252 6.681 -9.552 1.00 90.31 228 ILE A N 1
ATOM 1812 C CA . ILE A 1 228 ? -3.954 7.651 -8.701 1.00 90.31 228 ILE A CA 1
ATOM 1813 C C . ILE A 1 228 ? -5.097 8.262 -9.526 1.00 90.31 228 ILE A C 1
ATOM 1815 O O . ILE A 1 228 ? -4.932 9.349 -10.095 1.00 90.31 228 ILE A O 1
ATOM 1819 N N . PRO A 1 229 ? -6.252 7.569 -9.606 1.00 84.19 229 PRO A N 1
ATOM 1820 C CA . PRO A 1 229 ? -7.358 7.977 -10.463 1.00 84.19 229 PRO A CA 1
ATOM 1821 C C . PRO A 1 229 ? -7.856 9.394 -10.162 1.00 84.19 229 PRO A C 1
ATOM 1823 O O . PRO A 1 229 ? -7.794 9.835 -9.006 1.00 84.19 229 PRO A O 1
ATOM 1826 N N . PRO A 1 230 ? -8.406 10.103 -11.162 1.00 81.81 230 PRO A N 1
ATOM 1827 C CA . PRO A 1 230 ? -9.010 11.410 -10.941 1.00 81.81 230 PRO A CA 1
ATOM 1828 C C . PRO A 1 230 ? -10.126 11.311 -9.892 1.00 81.81 230 PRO A C 1
ATOM 1830 O O . PRO A 1 230 ? -10.974 10.421 -9.938 1.00 81.81 230 PRO A O 1
ATOM 1833 N N . GLY A 1 231 ? -10.099 12.211 -8.908 1.00 75.9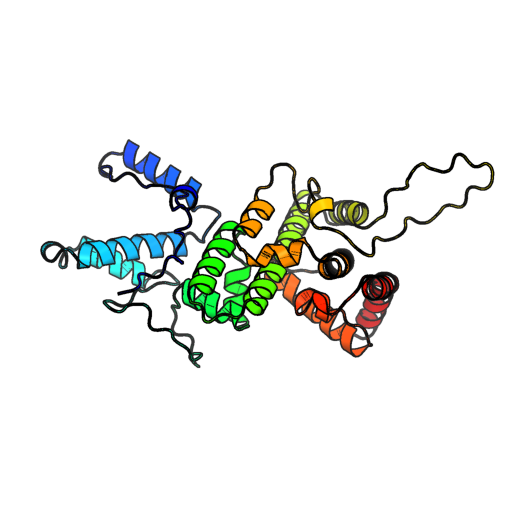4 231 GLY A N 1
ATOM 1834 C CA . GLY A 1 231 ? -11.032 12.196 -7.775 1.00 75.94 231 GLY A CA 1
ATOM 1835 C C . GLY A 1 231 ? -10.708 11.178 -6.672 1.00 75.94 231 GLY A C 1
ATOM 1836 O O . GLY A 1 231 ? -11.445 11.103 -5.690 1.00 75.94 231 GLY A O 1
ATOM 1837 N N . SER A 1 232 ? -9.611 10.418 -6.781 1.00 80.12 232 SER A N 1
ATOM 1838 C CA . SER A 1 232 ? -9.162 9.512 -5.719 1.00 80.12 232 SER A CA 1
ATOM 1839 C C . SER A 1 232 ? -8.750 10.279 -4.461 1.00 80.12 232 SER A C 1
ATOM 1841 O O . SER A 1 232 ? -7.883 11.154 -4.494 1.00 80.12 232 SER A O 1
ATOM 1843 N N . SER A 1 233 ? -9.313 9.895 -3.314 1.00 7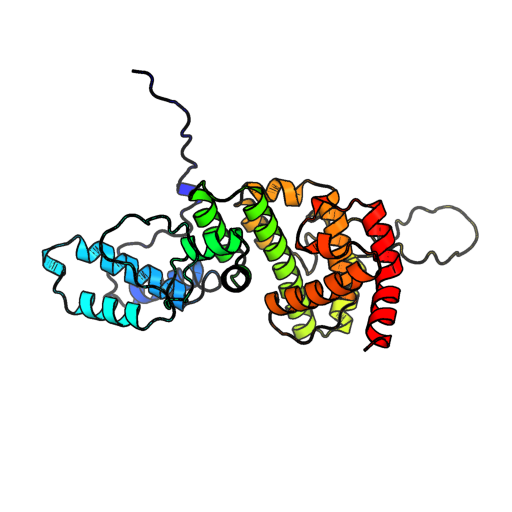8.75 233 SER A N 1
ATOM 1844 C CA . SER A 1 233 ? -8.899 10.406 -2.004 1.00 78.75 233 SER A CA 1
ATOM 1845 C C . SER A 1 233 ? -7.729 9.624 -1.395 1.00 78.75 233 SER A C 1
ATOM 1847 O O . SER A 1 233 ? -7.245 10.010 -0.330 1.00 78.75 233 SER A O 1
ATOM 1849 N N . ALA A 1 234 ? -7.240 8.552 -2.033 1.00 77.38 234 ALA A N 1
ATOM 1850 C CA . ALA A 1 234 ? -6.250 7.637 -1.450 1.00 77.38 234 ALA A CA 1
ATOM 1851 C C . ALA A 1 234 ? -4.990 8.365 -0.943 1.00 77.38 234 ALA A C 1
ATOM 1853 O O . ALA A 1 234 ? -4.603 8.211 0.214 1.00 77.38 234 ALA A O 1
ATOM 1854 N N . ILE A 1 235 ? -4.408 9.244 -1.763 1.00 84.06 235 ILE A N 1
ATOM 1855 C CA . ILE A 1 235 ? -3.231 10.039 -1.377 1.00 84.06 235 ILE A CA 1
ATOM 1856 C C . ILE A 1 235 ? -3.555 11.026 -0.251 1.00 84.06 235 ILE A C 1
ATOM 1858 O O . ILE A 1 235 ? -2.787 11.161 0.700 1.00 84.06 235 ILE A O 1
ATOM 1862 N N . SER A 1 236 ? -4.732 11.659 -0.297 1.00 82.19 236 SER A N 1
ATOM 1863 C CA . SER A 1 236 ? -5.191 12.568 0.766 1.00 82.19 236 SER A CA 1
ATOM 1864 C C . SER A 1 236 ? -5.300 11.874 2.131 1.00 82.19 236 SER A C 1
ATOM 1866 O O . SER A 1 236 ? -5.090 12.501 3.169 1.00 82.19 236 SER A O 1
ATOM 1868 N N . HIS A 1 237 ? -5.573 10.564 2.151 1.00 82.25 237 HIS A N 1
ATOM 1869 C CA . HIS A 1 237 ? -5.586 9.785 3.383 1.00 82.25 237 HIS A CA 1
ATOM 1870 C C . HIS A 1 237 ? -4.176 9.564 3.942 1.00 82.25 237 HIS A C 1
ATOM 1872 O O . HIS A 1 237 ? -4.002 9.703 5.153 1.00 82.25 237 HIS A O 1
ATOM 1878 N N . PHE A 1 238 ? -3.166 9.310 3.103 1.00 85.44 238 PHE A N 1
ATOM 1879 C CA . PHE A 1 238 ? -1.775 9.185 3.559 1.00 85.44 238 PHE A CA 1
ATOM 1880 C C . PHE A 1 238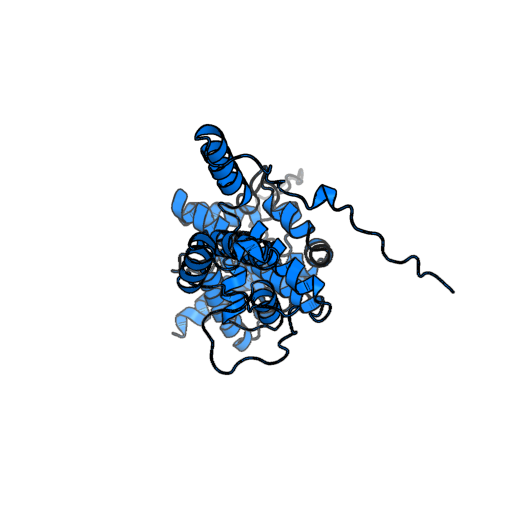 ? -1.239 10.475 4.191 1.00 85.44 238 PHE A C 1
ATOM 1882 O O . PHE A 1 238 ? -0.537 10.404 5.197 1.00 85.44 238 PHE A O 1
ATOM 1889 N N . PHE A 1 239 ? -1.653 11.650 3.703 1.00 82.06 239 PHE A N 1
ATOM 1890 C CA . PHE A 1 239 ? -1.301 12.942 4.313 1.00 82.06 239 PHE A CA 1
ATOM 1891 C C . PHE A 1 239 ? -1.794 13.116 5.758 1.00 82.06 239 PHE A C 1
ATOM 1893 O O . PHE A 1 239 ? -1.284 13.968 6.483 1.00 82.06 239 PHE A O 1
ATOM 1900 N N . ARG A 1 240 ? -2.743 12.293 6.225 1.00 80.44 240 ARG A N 1
ATOM 1901 C CA . ARG A 1 240 ? -3.151 12.276 7.642 1.00 80.44 240 ARG A CA 1
ATOM 1902 C C . ARG A 1 240 ? -2.085 11.663 8.554 1.00 80.44 240 ARG A C 1
ATOM 1904 O O . ARG A 1 240 ? -2.196 11.761 9.777 1.00 80.44 240 ARG A O 1
ATOM 1911 N N . ILE A 1 241 ? -1.066 11.023 7.988 1.00 81.88 241 ILE A N 1
ATOM 1912 C CA . ILE A 1 241 ? 0.110 10.545 8.704 1.00 81.88 241 ILE A CA 1
ATOM 1913 C C . ILE A 1 241 ? 1.188 11.614 8.553 1.00 81.88 241 ILE A C 1
ATOM 1915 O O . ILE A 1 241 ? 1.738 11.793 7.472 1.00 81.88 241 ILE A O 1
ATOM 1919 N N . ALA A 1 242 ? 1.528 12.310 9.641 1.00 76.62 242 ALA A N 1
ATOM 1920 C CA . ALA A 1 242 ? 2.478 13.429 9.604 1.00 76.62 242 ALA A CA 1
ATOM 1921 C C . ALA A 1 242 ? 3.838 13.070 8.963 1.00 76.62 242 ALA A C 1
ATOM 1923 O O . ALA A 1 242 ? 4.488 13.919 8.365 1.00 76.62 242 ALA A O 1
ATOM 1924 N N . ARG A 1 243 ? 4.251 11.798 9.050 1.00 80.38 243 ARG A N 1
ATOM 1925 C CA . ARG A 1 243 ? 5.509 11.278 8.483 1.00 80.38 243 ARG A CA 1
ATOM 1926 C C . ARG A 1 243 ? 5.459 10.976 6.984 1.00 80.38 243 ARG A C 1
ATOM 1928 O O . ARG A 1 243 ? 6.499 10.708 6.398 1.00 80.38 243 ARG A O 1
ATOM 1935 N N . PHE A 1 244 ? 4.288 11.053 6.352 1.00 82.75 244 PHE A N 1
ATOM 1936 C CA . PHE A 1 244 ? 4.167 10.931 4.899 1.00 82.75 244 PHE A CA 1
ATOM 1937 C C . PHE A 1 244 ? 4.785 12.124 4.158 1.00 82.75 244 PHE A C 1
ATOM 1939 O O . PHE A 1 244 ? 5.202 11.972 3.016 1.00 82.75 244 PHE A O 1
ATOM 1946 N N . GLY A 1 245 ? 4.899 13.290 4.810 1.00 76.25 245 GLY A N 1
ATOM 1947 C CA . GLY A 1 245 ? 5.496 14.482 4.202 1.00 76.25 245 GLY A CA 1
ATOM 1948 C C . GLY A 1 245 ? 6.882 14.218 3.610 1.00 76.25 245 GLY A C 1
ATOM 1949 O O . GLY A 1 245 ? 7.132 14.624 2.485 1.00 76.25 245 GLY A O 1
ATOM 1950 N N . GLU A 1 246 ? 7.725 13.452 4.308 1.00 75.19 246 GLU A N 1
ATOM 1951 C CA . GLU A 1 246 ? 9.077 13.100 3.847 1.00 75.19 246 GLU A CA 1
ATOM 1952 C C . GLU A 1 246 ? 9.063 12.181 2.616 1.00 75.19 246 GLU A C 1
ATOM 1954 O O . GLU A 1 246 ? 9.844 12.391 1.695 1.00 75.19 246 GLU A O 1
ATOM 1959 N N . VAL A 1 247 ? 8.144 11.208 2.568 1.00 77.44 247 VAL A N 1
ATOM 1960 C CA . VAL A 1 247 ? 7.938 10.312 1.408 1.00 77.44 247 VAL A CA 1
ATOM 1961 C C . VAL A 1 247 ? 7.530 11.112 0.170 1.00 77.44 247 VAL A C 1
ATOM 1963 O O . VAL A 1 247 ? 7.880 10.768 -0.951 1.00 77.44 247 VAL A O 1
ATOM 1966 N N . TYR A 1 248 ? 6.764 12.182 0.380 1.00 73.81 248 TYR A N 1
ATOM 1967 C CA . TYR A 1 248 ? 6.221 13.012 -0.686 1.00 73.81 248 TYR A CA 1
ATOM 1968 C C . TYR A 1 248 ? 7.179 14.115 -1.163 1.00 73.81 248 TYR A C 1
ATOM 1970 O O . TYR A 1 248 ? 7.052 14.580 -2.293 1.00 73.81 248 TYR A O 1
ATOM 1978 N N . SER A 1 249 ? 8.110 14.566 -0.317 1.00 70.44 249 SER A N 1
ATOM 1979 C CA . SER A 1 249 ? 8.914 15.770 -0.565 1.00 70.44 249 SER A CA 1
ATOM 1980 C C . SER A 1 249 ? 10.366 15.519 -0.977 1.00 70.44 249 SER A C 1
ATOM 1982 O O . SER A 1 249 ? 11.081 16.488 -1.219 1.00 70.44 249 SER A O 1
ATOM 1984 N N . THR A 1 250 ? 10.836 14.272 -0.995 1.00 79.31 250 THR A N 1
ATOM 1985 C CA . THR A 1 250 ? 12.257 13.936 -1.196 1.00 79.31 250 THR A CA 1
ATOM 1986 C C . THR A 1 250 ? 12.520 13.340 -2.577 1.00 79.31 250 THR A C 1
ATOM 1988 O O . THR A 1 250 ? 11.686 12.643 -3.155 1.00 79.31 250 THR A O 1
ATOM 1991 N N . THR A 1 251 ? 13.687 13.647 -3.138 1.00 84.31 251 THR A N 1
ATOM 1992 C CA . THR A 1 251 ? 14.084 13.239 -4.492 1.00 84.31 251 THR A CA 1
ATOM 1993 C C . THR A 1 251 ? 14.448 11.760 -4.580 1.00 84.31 251 THR A C 1
ATOM 1995 O O . THR A 1 251 ? 14.184 11.126 -5.597 1.00 84.31 251 THR A O 1
ATOM 1998 N N . GLU A 1 252 ? 14.974 11.190 -3.501 1.00 89.06 252 GLU A N 1
ATOM 1999 C CA . GLU A 1 252 ? 15.348 9.780 -3.375 1.00 89.06 252 GLU A CA 1
ATOM 2000 C C . GLU A 1 252 ? 14.114 8.878 -3.503 1.00 89.06 252 GLU A C 1
ATOM 2002 O O . GLU A 1 252 ? 14.111 7.903 -4.251 1.00 89.06 252 GLU A O 1
ATOM 2007 N N . TYR A 1 253 ? 12.999 9.272 -2.879 1.00 90.19 253 TYR A N 1
ATOM 2008 C CA . TYR A 1 253 ? 11.729 8.560 -3.023 1.00 90.19 253 TYR A CA 1
ATOM 2009 C C . TYR A 1 253 ? 11.189 8.607 -4.452 1.00 90.19 253 TYR A C 1
ATOM 2011 O O . TYR A 1 253 ? 10.565 7.641 -4.887 1.00 90.19 253 TYR A O 1
ATOM 2019 N N . ASN A 1 254 ? 11.449 9.678 -5.206 1.00 91.88 254 ASN A N 1
ATOM 2020 C CA . ASN A 1 254 ? 11.045 9.759 -6.610 1.00 91.88 254 ASN A CA 1
ATOM 2021 C C . ASN A 1 254 ? 11.882 8.820 -7.494 1.00 91.88 254 ASN A C 1
ATOM 2023 O O . ASN A 1 254 ? 11.339 8.167 -8.389 1.00 91.88 254 ASN A O 1
ATOM 2027 N N . ALA A 1 255 ? 13.190 8.729 -7.236 1.00 91.12 255 ALA A N 1
ATOM 2028 C CA . ALA A 1 255 ? 14.103 7.822 -7.930 1.00 91.12 255 ALA A CA 1
ATOM 2029 C C . ALA A 1 255 ? 13.737 6.352 -7.662 1.00 91.12 255 ALA A C 1
ATOM 2031 O O . ALA A 1 255 ? 13.532 5.551 -8.577 1.00 91.12 255 ALA A O 1
ATOM 2032 N N . VAL A 1 256 ? 13.528 6.021 -6.391 1.00 92.81 256 VAL A N 1
ATOM 2033 C CA . VAL A 1 256 ? 13.109 4.691 -5.950 1.00 92.81 256 VAL A CA 1
ATOM 2034 C C . VAL A 1 256 ? 11.703 4.329 -6.444 1.00 92.81 256 VAL A C 1
ATOM 2036 O O . VAL A 1 256 ? 11.463 3.183 -6.833 1.00 92.81 256 VAL A O 1
ATOM 2039 N N . LEU A 1 257 ? 10.774 5.289 -6.502 1.00 94.06 257 LEU A N 1
ATOM 2040 C CA . LEU A 1 257 ? 9.457 5.069 -7.098 1.00 94.06 257 LEU A CA 1
ATOM 2041 C C . LEU A 1 257 ? 9.568 4.727 -8.586 1.00 94.06 257 LEU A C 1
ATOM 2043 O O . LEU A 1 257 ? 8.868 3.828 -9.052 1.00 94.06 257 LEU A O 1
ATOM 2047 N N . ALA A 1 258 ? 10.468 5.382 -9.324 1.00 93.25 258 ALA A N 1
ATOM 2048 C CA . ALA A 1 258 ? 10.732 5.014 -10.709 1.00 93.25 258 ALA A CA 1
ATOM 2049 C C . ALA A 1 258 ? 11.223 3.561 -10.802 1.00 93.25 258 ALA A C 1
ATOM 2051 O O . ALA A 1 258 ? 10.611 2.765 -11.515 1.00 93.25 258 ALA A O 1
ATOM 2052 N N . MET A 1 259 ? 12.241 3.173 -10.024 1.00 92.69 259 MET A N 1
ATOM 2053 C CA . MET A 1 259 ? 12.747 1.790 -10.000 1.00 92.69 259 MET A CA 1
ATOM 2054 C C . MET A 1 259 ? 11.646 0.769 -9.688 1.00 92.69 259 MET A C 1
ATOM 2056 O O . MET A 1 259 ? 11.560 -0.265 -10.350 1.00 92.69 259 MET A O 1
ATOM 2060 N N . PHE A 1 260 ? 10.778 1.067 -8.715 1.00 95.25 260 PHE A N 1
ATOM 2061 C CA . PHE A 1 260 ? 9.627 0.230 -8.382 1.00 95.25 260 PHE A CA 1
ATOM 2062 C C . PHE A 1 260 ? 8.681 0.043 -9.576 1.00 95.25 260 PHE A C 1
ATOM 2064 O O . PHE A 1 260 ? 8.299 -1.087 -9.869 1.00 95.25 260 PHE A O 1
ATOM 2071 N N . LEU A 1 261 ? 8.312 1.121 -10.277 1.00 95.38 261 LEU A N 1
ATOM 2072 C CA . LEU A 1 261 ? 7.402 1.049 -11.426 1.00 95.38 261 LEU A CA 1
ATOM 2073 C C . LEU A 1 261 ? 8.023 0.282 -12.601 1.00 95.38 261 LEU A C 1
ATOM 2075 O O . LEU A 1 261 ? 7.348 -0.540 -13.220 1.00 95.38 261 LEU A O 1
ATOM 2079 N N . HIS A 1 262 ? 9.324 0.469 -12.850 1.00 92.44 262 HIS A N 1
ATOM 2080 C CA . HIS A 1 262 ? 10.083 -0.336 -13.817 1.00 92.44 262 HIS A CA 1
ATOM 2081 C C . HIS A 1 262 ? 10.101 -1.821 -13.441 1.00 92.44 262 HIS A C 1
ATOM 2083 O O . HIS A 1 262 ? 9.905 -2.685 -14.299 1.00 92.44 262 HIS A O 1
ATOM 2089 N N . MET A 1 263 ? 10.248 -2.139 -12.155 1.00 91.69 263 MET A N 1
ATOM 2090 C CA . MET A 1 263 ? 10.168 -3.510 -11.651 1.00 91.69 263 MET A CA 1
ATOM 2091 C C . MET A 1 263 ? 8.763 -4.106 -11.784 1.00 91.69 263 MET A C 1
ATOM 2093 O O . MET A 1 263 ? 8.629 -5.241 -12.240 1.00 91.69 263 MET A O 1
ATOM 2097 N N . LEU A 1 264 ? 7.720 -3.344 -11.457 1.00 93.19 264 LEU A N 1
ATOM 2098 C CA . LEU A 1 264 ? 6.324 -3.762 -11.591 1.00 93.19 264 LEU A CA 1
ATOM 2099 C C . LEU A 1 264 ? 5.950 -4.067 -13.051 1.00 93.19 264 LEU A C 1
ATOM 2101 O O . LEU A 1 264 ? 5.209 -5.014 -13.321 1.00 93.19 264 LEU A O 1
ATOM 2105 N N . ALA A 1 265 ? 6.494 -3.296 -13.997 1.00 90.69 265 ALA A N 1
ATOM 2106 C CA . ALA A 1 265 ? 6.289 -3.512 -15.427 1.00 90.69 265 ALA A CA 1
ATOM 2107 C C . ALA A 1 265 ? 7.022 -4.753 -15.962 1.00 90.69 265 ALA A C 1
ATOM 2109 O O . ALA A 1 265 ? 6.571 -5.345 -16.945 1.00 90.69 265 ALA A O 1
ATOM 2110 N N . SER A 1 266 ? 8.142 -5.125 -15.333 1.00 87.75 266 SER A N 1
ATOM 2111 C CA . SER A 1 266 ? 9.065 -6.157 -15.831 1.00 87.75 266 SER A CA 1
ATOM 2112 C C . SER A 1 266 ? 8.838 -7.543 -15.218 1.00 87.75 266 SER A C 1
ATOM 2114 O O . SER A 1 266 ? 9.173 -8.554 -15.836 1.00 87.75 266 SER A O 1
ATOM 2116 N N . ILE A 1 267 ? 8.282 -7.619 -14.005 1.00 85.38 267 ILE A N 1
ATOM 2117 C CA . ILE A 1 267 ? 8.040 -8.889 -13.309 1.00 85.38 267 ILE A CA 1
ATOM 2118 C C . ILE A 1 267 ? 6.669 -9.466 -13.682 1.00 85.38 267 ILE A C 1
ATOM 2120 O O . ILE A 1 267 ? 5.639 -8.793 -13.620 1.00 85.38 267 ILE A O 1
ATOM 2124 N N . LYS A 1 268 ? 6.650 -10.764 -14.007 1.00 82.94 268 LYS A N 1
ATOM 2125 C CA . LYS A 1 268 ? 5.422 -11.564 -14.051 1.00 82.94 268 LYS A CA 1
ATOM 2126 C C . LYS A 1 268 ? 5.142 -12.111 -12.658 1.00 82.94 268 LYS A C 1
ATOM 2128 O O . LYS A 1 268 ? 5.912 -12.928 -12.160 1.00 82.94 268 LYS A O 1
ATOM 2133 N N . TYR A 1 269 ? 4.047 -11.671 -12.063 1.00 81.81 269 TYR A N 1
ATOM 2134 C CA . TYR A 1 269 ? 3.557 -12.163 -10.782 1.00 81.81 269 TYR A CA 1
ATOM 2135 C C . TYR A 1 269 ? 2.266 -12.964 -10.991 1.00 81.81 269 TYR A C 1
ATOM 2137 O O . TYR A 1 269 ? 1.540 -12.729 -11.960 1.00 81.81 269 TYR A O 1
ATOM 2145 N N . HIS A 1 270 ? 2.016 -13.937 -10.112 1.00 76.25 270 HIS A N 1
ATOM 2146 C CA . HIS A 1 270 ? 0.890 -14.879 -10.234 1.00 76.25 270 HIS A CA 1
ATOM 2147 C C . HIS A 1 270 ? -0.148 -14.713 -9.121 1.00 76.25 270 HIS A C 1
ATOM 2149 O O . HIS A 1 270 ? -1.255 -15.229 -9.244 1.00 76.25 270 HIS A O 1
ATOM 2155 N N . SER A 1 271 ? 0.208 -14.017 -8.039 1.00 82.00 271 SER A N 1
ATOM 2156 C CA . SER A 1 271 ? -0.716 -13.743 -6.946 1.00 82.00 271 SER A CA 1
ATOM 2157 C C . SER A 1 271 ? -1.753 -12.674 -7.313 1.00 82.00 271 SER A C 1
ATOM 2159 O O . SER A 1 271 ? -1.507 -11.792 -8.136 1.00 82.00 271 SER A O 1
ATOM 2161 N N . GLU A 1 272 ? -2.911 -12.751 -6.658 1.00 83.31 272 GLU A N 1
ATOM 2162 C CA . GLU A 1 272 ? -3.985 -11.752 -6.704 1.00 83.31 272 GLU A CA 1
ATOM 2163 C C . GLU A 1 272 ? -3.935 -10.795 -5.495 1.00 83.31 272 GLU A C 1
ATOM 2165 O O . GLU A 1 272 ? -4.686 -9.819 -5.433 1.00 83.31 272 GLU A O 1
ATOM 2170 N N . GLU A 1 273 ? -3.042 -11.044 -4.528 1.00 83.69 273 GLU A N 1
ATOM 2171 C CA . GLU A 1 273 ? -2.863 -10.211 -3.338 1.00 83.69 273 GLU A CA 1
ATOM 2172 C C . GLU A 1 273 ? -1.635 -9.302 -3.470 1.00 83.69 273 GLU A C 1
ATOM 2174 O O . GLU A 1 273 ? -0.504 -9.755 -3.653 1.00 83.69 273 GLU A O 1
ATOM 2179 N N . ALA A 1 274 ? -1.831 -7.993 -3.288 1.00 88.00 274 ALA A N 1
ATOM 2180 C CA . ALA A 1 274 ? -0.756 -7.008 -3.423 1.00 88.00 274 ALA A CA 1
ATOM 2181 C C . ALA A 1 274 ? 0.413 -7.218 -2.445 1.00 88.00 274 ALA A C 1
ATOM 2183 O O . ALA A 1 274 ? 1.557 -6.909 -2.769 1.00 88.00 274 ALA A O 1
ATOM 2184 N N . THR A 1 275 ? 0.138 -7.738 -1.249 1.00 87.31 275 THR A N 1
ATOM 2185 C CA . THR A 1 275 ? 1.159 -8.066 -0.244 1.00 87.31 275 THR A CA 1
ATOM 2186 C C . THR A 1 275 ? 2.045 -9.226 -0.679 1.00 87.31 275 THR A C 1
ATOM 2188 O O . THR A 1 275 ? 3.250 -9.167 -0.452 1.00 87.31 275 THR A O 1
ATOM 2191 N N . ASP A 1 276 ? 1.477 -10.237 -1.332 1.00 85.88 276 ASP A N 1
ATOM 2192 C CA . ASP A 1 276 ? 2.226 -11.382 -1.848 1.00 85.88 276 ASP A CA 1
ATOM 2193 C C . ASP A 1 276 ? 3.053 -10.988 -3.070 1.00 85.88 276 ASP A C 1
ATOM 2195 O O . ASP A 1 276 ? 4.233 -11.317 -3.138 1.00 85.88 276 ASP A O 1
ATOM 2199 N N . ILE A 1 277 ? 2.495 -10.178 -3.976 1.00 90.00 277 ILE A N 1
ATOM 2200 C CA . ILE A 1 277 ? 3.253 -9.614 -5.104 1.00 90.00 277 ILE A CA 1
ATOM 2201 C C . ILE A 1 277 ? 4.423 -8.768 -4.594 1.00 90.00 277 ILE A C 1
ATOM 2203 O O . ILE A 1 277 ? 5.533 -8.877 -5.109 1.00 90.00 277 ILE A O 1
ATOM 2207 N N . LEU A 1 278 ? 4.215 -7.949 -3.557 1.00 92.19 278 LEU A N 1
ATOM 2208 C CA . LEU A 1 278 ? 5.300 -7.179 -2.950 1.00 92.19 278 LEU A CA 1
ATOM 2209 C C . LEU A 1 278 ? 6.402 -8.099 -2.388 1.00 92.19 278 LEU A C 1
ATOM 2211 O O . LEU A 1 278 ? 7.585 -7.778 -2.502 1.00 92.19 278 LEU A O 1
ATOM 2215 N N . GLU A 1 279 ? 6.041 -9.246 -1.805 1.00 90.12 279 GLU A N 1
ATOM 2216 C CA . GLU A 1 279 ? 7.001 -10.255 -1.340 1.00 90.12 279 GLU A CA 1
ATOM 2217 C C . GLU A 1 279 ? 7.718 -10.972 -2.497 1.00 90.12 279 GLU A C 1
ATOM 2219 O O . GLU A 1 279 ? 8.935 -11.167 -2.416 1.00 90.12 279 GLU A O 1
ATOM 2224 N N . GLU A 1 280 ? 7.022 -11.294 -3.591 1.00 90.75 280 GLU A N 1
ATOM 2225 C CA . GLU A 1 280 ? 7.616 -11.821 -4.828 1.00 90.75 280 GLU A CA 1
ATOM 2226 C C . GLU A 1 280 ? 8.647 -10.832 -5.402 1.00 90.75 280 GLU A C 1
ATOM 2228 O O . GLU A 1 280 ? 9.803 -11.199 -5.639 1.00 90.75 280 GLU A O 1
ATOM 2233 N N . MET A 1 281 ? 8.269 -9.556 -5.545 1.00 91.81 281 MET A N 1
ATOM 2234 C CA . MET A 1 281 ? 9.153 -8.481 -6.011 1.00 91.81 281 MET A CA 1
ATOM 2235 C C . MET A 1 281 ? 10.357 -8.299 -5.080 1.00 91.81 281 MET A C 1
ATOM 2237 O O . MET A 1 281 ? 11.490 -8.186 -5.547 1.00 91.81 281 MET A O 1
ATOM 2241 N N . GLN A 1 282 ? 10.152 -8.352 -3.761 1.00 91.00 282 GLN A N 1
ATOM 2242 C CA . GLN A 1 282 ? 11.240 -8.316 -2.783 1.00 91.00 282 GLN A CA 1
ATOM 2243 C C . GLN A 1 282 ? 12.186 -9.515 -2.935 1.00 91.00 282 GLN A C 1
ATOM 2245 O O . GLN A 1 282 ? 13.402 -9.368 -2.776 1.00 91.00 282 GLN A O 1
ATOM 2250 N N . GLY A 1 283 ? 11.652 -10.702 -3.230 1.00 88.69 283 GLY A N 1
ATOM 2251 C CA . GLY A 1 283 ? 12.432 -11.900 -3.529 1.00 88.69 283 GLY A CA 1
ATOM 2252 C C . GLY A 1 283 ? 13.327 -11.706 -4.752 1.00 88.69 283 GLY A C 1
ATOM 2253 O O . GLY A 1 283 ? 14.519 -12.012 -4.696 1.00 88.69 283 GLY A O 1
ATOM 2254 N N . VAL A 1 284 ? 12.785 -11.127 -5.825 1.00 87.69 284 VAL A N 1
ATOM 2255 C CA . VAL A 1 284 ? 13.543 -10.778 -7.036 1.00 87.69 284 VAL A CA 1
ATOM 2256 C C . VAL A 1 284 ? 14.608 -9.719 -6.741 1.00 87.69 284 VAL A C 1
ATOM 2258 O O . VAL A 1 284 ? 15.774 -9.912 -7.078 1.00 87.69 284 VAL A O 1
ATOM 2261 N N . ALA A 1 285 ? 14.256 -8.652 -6.025 1.00 88.69 285 ALA A N 1
ATOM 2262 C CA . ALA A 1 285 ? 15.194 -7.611 -5.613 1.00 88.69 285 ALA A CA 1
ATOM 2263 C C . ALA A 1 285 ? 16.345 -8.148 -4.750 1.00 88.69 285 ALA A C 1
ATOM 2265 O O . ALA A 1 285 ? 17.497 -7.746 -4.915 1.00 88.69 285 ALA A O 1
ATOM 2266 N N . ASN A 1 286 ? 16.064 -9.105 -3.863 1.00 88.50 286 ASN A N 1
ATOM 2267 C CA . ASN A 1 286 ? 17.100 -9.772 -3.079 1.00 88.50 286 ASN A CA 1
ATOM 2268 C C . ASN A 1 286 ? 18.059 -10.574 -3.967 1.00 88.50 286 ASN A C 1
ATOM 2270 O O . ASN A 1 286 ? 19.260 -10.554 -3.707 1.00 88.50 286 ASN A O 1
ATOM 2274 N N . LYS A 1 287 ? 17.566 -11.252 -5.014 1.00 85.12 287 LYS A N 1
ATOM 2275 C CA . LYS A 1 287 ? 18.426 -11.957 -5.981 1.00 85.12 287 LYS A CA 1
ATOM 2276 C C . LYS A 1 287 ? 19.316 -10.976 -6.748 1.00 85.12 287 LYS A C 1
ATOM 2278 O O . LYS A 1 287 ? 20.514 -11.217 -6.849 1.00 85.12 287 LYS A O 1
ATOM 2283 N N . LEU A 1 288 ? 18.759 -9.848 -7.194 1.00 80.12 288 LEU A N 1
ATOM 2284 C CA . LEU A 1 288 ? 19.494 -8.793 -7.905 1.00 80.12 288 LEU A CA 1
ATOM 2285 C C . LEU A 1 288 ? 20.647 -8.211 -7.067 1.00 80.12 288 LEU A C 1
ATOM 2287 O O . LEU A 1 288 ? 21.745 -8.020 -7.584 1.00 80.12 288 LEU A O 1
ATOM 2291 N N . ARG A 1 289 ? 20.468 -8.062 -5.748 1.00 81.56 289 ARG A N 1
ATOM 2292 C CA . ARG A 1 289 ? 21.541 -7.605 -4.844 1.00 81.56 289 ARG A CA 1
ATOM 2293 C C . ARG A 1 289 ? 22.785 -8.486 -4.843 1.00 81.56 289 ARG A C 1
ATOM 2295 O O . ARG A 1 289 ? 23.891 -7.974 -4.710 1.00 81.56 289 ARG A O 1
ATOM 2302 N N . HIS A 1 290 ? 22.632 -9.797 -5.003 1.00 70.44 290 HIS A N 1
ATOM 2303 C CA . HIS A 1 290 ? 23.781 -10.710 -5.037 1.00 70.44 290 HIS A CA 1
ATOM 2304 C C . HIS A 1 290 ? 24.609 -10.558 -6.320 1.00 70.44 290 HIS A C 1
ATOM 2306 O O . HIS A 1 290 ? 25.734 -11.043 -6.379 1.00 70.44 290 HIS A O 1
ATOM 2312 N N . VAL A 1 291 ? 24.062 -9.869 -7.325 1.00 68.25 291 VAL A N 1
ATOM 2313 C CA . VAL A 1 291 ? 24.721 -9.542 -8.594 1.00 68.25 291 VAL A CA 1
ATOM 2314 C C . VAL A 1 291 ? 25.336 -8.130 -8.560 1.00 68.25 291 VAL A C 1
ATOM 2316 O O . VAL A 1 291 ? 25.980 -7.727 -9.517 1.00 68.25 291 VAL A O 1
ATOM 2319 N N . GLY A 1 292 ? 25.218 -7.409 -7.435 1.00 64.06 292 GLY A N 1
ATOM 2320 C CA . GLY A 1 292 ? 25.808 -6.079 -7.232 1.00 64.06 292 GLY A CA 1
ATOM 2321 C C . GLY A 1 292 ? 24.804 -4.927 -7.199 1.00 64.06 292 GLY A C 1
ATOM 2322 O O . GLY A 1 292 ? 25.222 -3.784 -7.070 1.00 64.06 292 GLY A O 1
ATOM 2323 N N . GLU A 1 293 ? 23.500 -5.212 -7.269 1.00 72.06 293 GLU A N 1
ATOM 2324 C CA . GLU A 1 293 ? 22.494 -4.190 -7.577 1.00 72.06 293 GLU A CA 1
ATOM 2325 C C . GLU A 1 293 ? 21.559 -3.882 -6.410 1.00 72.06 293 GLU A C 1
ATOM 2327 O O . GLU A 1 293 ? 20.886 -4.767 -5.876 1.00 72.06 293 GLU A O 1
ATOM 2332 N N . ASP A 1 294 ? 21.455 -2.615 -6.006 1.00 72.81 294 ASP A N 1
ATOM 2333 C CA . ASP A 1 294 ? 20.784 -2.257 -4.751 1.00 72.81 294 ASP A CA 1
ATOM 2334 C C . ASP A 1 294 ? 19.254 -2.131 -4.866 1.00 72.81 294 ASP A C 1
ATOM 2336 O O . ASP A 1 294 ? 18.627 -1.259 -4.274 1.00 72.81 294 ASP A O 1
ATOM 2340 N N . MET A 1 295 ? 18.604 -3.049 -5.589 1.00 83.56 295 MET A N 1
ATOM 2341 C CA . MET A 1 295 ? 17.139 -3.112 -5.728 1.00 83.56 295 MET A CA 1
ATOM 2342 C C . MET A 1 295 ? 16.396 -3.347 -4.406 1.00 83.56 295 MET A C 1
ATOM 2344 O O . MET A 1 295 ? 15.187 -3.143 -4.317 1.00 83.56 295 MET A O 1
ATOM 2348 N N . ARG A 1 296 ? 17.093 -3.782 -3.351 1.00 82.12 296 ARG A N 1
ATOM 2349 C CA . ARG A 1 296 ? 16.500 -3.964 -2.019 1.00 82.12 296 ARG A CA 1
ATOM 2350 C C . ARG A 1 296 ? 16.128 -2.628 -1.364 1.00 82.12 296 ARG A C 1
ATOM 2352 O O . ARG A 1 296 ? 15.158 -2.592 -0.602 1.00 82.12 296 ARG A O 1
ATOM 2359 N N . SER A 1 297 ? 16.868 -1.561 -1.669 1.00 84.38 297 SER A N 1
ATOM 2360 C CA . SER A 1 297 ? 16.588 -0.194 -1.205 1.00 84.38 297 SER A CA 1
ATOM 2361 C C . SER A 1 297 ? 15.163 0.247 -1.537 1.00 84.38 297 SER A C 1
ATOM 2363 O O . SER A 1 297 ? 14.508 0.877 -0.708 1.00 84.38 297 SER A O 1
ATOM 2365 N N . VAL A 1 298 ? 14.638 -0.211 -2.683 1.00 86.31 298 VAL A N 1
ATOM 2366 C CA . VAL A 1 298 ? 13.313 0.146 -3.196 1.00 86.31 298 VAL A CA 1
ATOM 2367 C C . VAL A 1 298 ? 12.203 -0.129 -2.190 1.00 86.31 298 VAL A C 1
ATOM 2369 O O . VAL A 1 298 ? 11.209 0.586 -2.147 1.00 86.31 298 VAL A O 1
ATOM 2372 N N . PHE A 1 299 ? 12.369 -1.143 -1.345 1.00 89.69 299 PHE A N 1
ATOM 2373 C CA . PHE A 1 299 ? 11.333 -1.598 -0.423 1.00 89.69 299 PHE A CA 1
ATOM 2374 C C . PHE A 1 299 ? 11.645 -1.302 1.044 1.00 89.69 299 PHE A C 1
ATOM 2376 O O . PHE A 1 299 ? 10.719 -1.167 1.845 1.00 89.69 299 PHE A O 1
ATOM 2383 N N . GLU A 1 300 ? 12.924 -1.245 1.423 1.00 84.12 300 GLU A N 1
ATOM 2384 C CA . GLU A 1 300 ? 13.347 -1.198 2.830 1.00 84.12 300 GLU A CA 1
ATOM 2385 C C . GLU A 1 300 ? 13.986 0.136 3.243 1.00 84.12 300 GLU A C 1
ATOM 2387 O O . GLU A 1 300 ? 13.785 0.559 4.382 1.00 84.12 300 GLU A O 1
ATOM 2392 N N . ASP A 1 301 ? 14.720 0.801 2.346 1.00 83.25 301 ASP A N 1
ATOM 2393 C CA . ASP A 1 301 ? 15.391 2.075 2.628 1.00 83.25 301 ASP A CA 1
ATOM 2394 C C . ASP A 1 301 ? 15.465 2.958 1.372 1.00 83.25 301 ASP A C 1
ATOM 2396 O O . ASP A 1 301 ? 16.490 2.987 0.683 1.00 83.25 301 ASP A O 1
ATOM 2400 N N . PRO A 1 302 ? 14.388 3.707 1.076 1.00 81.12 302 PRO A N 1
ATOM 2401 C CA . PRO A 1 302 ? 14.325 4.536 -0.121 1.00 81.12 302 PRO A CA 1
ATOM 2402 C C . PRO A 1 302 ? 15.348 5.674 -0.134 1.00 81.12 302 PRO A C 1
ATOM 2404 O O . PRO A 1 302 ? 15.585 6.253 -1.182 1.00 81.12 302 PRO A O 1
ATOM 2407 N N . THR A 1 303 ? 15.951 6.011 1.013 1.00 83.81 303 THR A N 1
ATOM 2408 C CA . THR A 1 303 ? 16.911 7.122 1.124 1.00 83.81 303 THR A CA 1
ATOM 2409 C C . THR A 1 303 ? 18.336 6.751 0.718 1.00 83.81 303 THR A C 1
ATOM 2411 O O . THR A 1 303 ? 19.212 7.608 0.703 1.00 83.81 303 THR A O 1
ATOM 2414 N N . SER A 1 304 ? 18.571 5.482 0.384 1.00 82.81 304 SER A N 1
ATOM 2415 C CA . SER A 1 304 ? 19.891 4.970 0.003 1.00 82.81 304 SER A CA 1
ATOM 2416 C C . SER A 1 304 ? 20.196 5.059 -1.496 1.00 82.81 304 SER A C 1
ATOM 2418 O O . SER A 1 304 ? 21.328 4.789 -1.890 1.00 82.81 304 SER A O 1
ATOM 2420 N N . VAL A 1 305 ? 19.219 5.444 -2.328 1.00 84.25 305 VAL A N 1
ATOM 2421 C CA . VAL A 1 305 ? 19.379 5.520 -3.785 1.00 84.25 305 VAL A CA 1
ATOM 2422 C C . VAL A 1 305 ? 19.008 6.900 -4.307 1.00 84.25 305 VAL A C 1
ATOM 2424 O O . VAL A 1 305 ? 17.914 7.409 -4.068 1.00 84.25 305 VAL A O 1
ATOM 2427 N N . ASP A 1 306 ? 19.940 7.483 -5.052 1.00 85.62 306 ASP A N 1
ATOM 2428 C CA . ASP A 1 306 ? 19.763 8.728 -5.779 1.00 85.62 306 ASP A CA 1
ATOM 2429 C C . ASP A 1 306 ? 19.338 8.475 -7.237 1.00 85.62 306 ASP A C 1
ATOM 2431 O O . ASP A 1 306 ? 19.211 7.342 -7.710 1.00 85.62 306 ASP A O 1
ATOM 2435 N N . GLU A 1 307 ? 19.074 9.553 -7.972 1.00 86.62 307 GLU A N 1
ATOM 2436 C CA . GLU A 1 307 ? 18.627 9.460 -9.361 1.00 86.62 307 GLU A CA 1
ATOM 2437 C C . GLU A 1 307 ? 19.656 8.802 -10.310 1.00 86.62 307 GLU A C 1
ATOM 2439 O O . GLU A 1 307 ? 19.242 7.962 -11.112 1.00 86.62 307 GLU A O 1
ATOM 2444 N N . PRO A 1 308 ? 20.973 9.092 -10.238 1.00 87.44 308 PRO A N 1
ATOM 2445 C CA . PRO A 1 308 ? 21.984 8.347 -10.991 1.00 87.44 308 PRO A CA 1
ATOM 2446 C C . PRO A 1 308 ? 21.976 6.839 -10.711 1.00 87.44 308 PRO A C 1
ATOM 2448 O O . PRO A 1 308 ? 22.037 6.045 -11.655 1.00 87.44 308 PRO A O 1
ATOM 2451 N N . GLY A 1 309 ? 21.858 6.434 -9.442 1.00 84.75 309 GLY A N 1
ATOM 2452 C CA . GLY A 1 309 ? 21.742 5.028 -9.059 1.00 84.75 309 GLY A CA 1
ATOM 2453 C C . GLY A 1 309 ? 20.488 4.375 -9.640 1.00 84.75 309 GLY A C 1
ATOM 2454 O O . GLY A 1 309 ? 20.563 3.303 -10.244 1.00 84.75 309 GLY A O 1
ATOM 2455 N N . ALA A 1 310 ? 19.343 5.056 -9.553 1.00 87.38 310 ALA A N 1
ATOM 2456 C CA . ALA A 1 310 ? 18.103 4.594 -10.168 1.00 87.38 310 ALA A CA 1
ATOM 2457 C C . ALA A 1 310 ? 18.220 4.472 -11.692 1.00 87.38 310 ALA A C 1
ATOM 2459 O O . ALA A 1 310 ? 17.762 3.482 -12.259 1.00 87.38 310 ALA A O 1
ATOM 2460 N N . ALA A 1 311 ? 18.863 5.432 -12.360 1.00 88.44 311 ALA A N 1
ATOM 2461 C CA . ALA A 1 311 ? 19.066 5.420 -13.806 1.00 88.44 311 ALA A CA 1
ATOM 2462 C C . ALA A 1 311 ? 19.877 4.208 -14.274 1.00 88.44 311 ALA A C 1
ATOM 2464 O O . ALA A 1 311 ? 19.479 3.528 -15.224 1.00 88.44 311 ALA A O 1
ATOM 2465 N N . TYR A 1 312 ? 20.985 3.923 -13.587 1.00 87.00 312 TYR A N 1
ATOM 2466 C CA . TYR A 1 312 ? 21.806 2.748 -13.859 1.00 87.00 312 TYR A CA 1
ATOM 2467 C C . TYR A 1 312 ? 20.984 1.465 -13.710 1.00 87.00 312 TYR A C 1
ATOM 2469 O O . TYR A 1 312 ? 20.970 0.629 -14.613 1.00 87.00 312 TYR A O 1
ATOM 2477 N N . VAL A 1 313 ? 20.225 1.355 -12.620 1.00 87.19 313 VAL A N 1
ATOM 2478 C CA . VAL A 1 313 ? 19.397 0.184 -12.339 1.00 87.19 313 VAL A CA 1
ATOM 2479 C C . VAL A 1 313 ? 18.287 -0.016 -13.370 1.00 87.19 313 VAL A C 1
ATOM 2481 O O . VAL A 1 313 ? 18.096 -1.117 -13.886 1.00 87.19 313 VAL A O 1
ATOM 2484 N N . ILE A 1 314 ? 17.569 1.049 -13.703 1.00 89.25 314 ILE A N 1
ATOM 2485 C CA . ILE A 1 314 ? 16.465 1.029 -14.663 1.00 89.25 314 ILE A CA 1
ATOM 2486 C C . ILE A 1 314 ? 16.950 0.596 -16.052 1.00 89.25 314 ILE A C 1
ATOM 2488 O O . ILE A 1 314 ? 16.334 -0.274 -16.668 1.00 89.25 314 ILE A O 1
ATOM 2492 N N . ALA A 1 315 ? 18.087 1.129 -16.512 1.00 87.44 315 ALA A N 1
ATOM 2493 C CA . ALA A 1 315 ? 18.632 0.820 -17.833 1.00 87.44 315 ALA A CA 1
ATOM 2494 C C . ALA A 1 315 ? 18.997 -0.665 -18.017 1.00 87.44 315 ALA A C 1
ATOM 2496 O O . ALA A 1 315 ? 18.972 -1.171 -19.139 1.00 87.44 315 ALA A O 1
ATOM 2497 N N . HIS A 1 316 ? 19.319 -1.367 -16.929 1.00 85.38 316 HIS A N 1
ATOM 2498 C CA . HIS A 1 316 ? 19.803 -2.748 -16.971 1.00 85.38 316 HIS A CA 1
ATOM 2499 C C . HIS A 1 316 ? 18.802 -3.768 -16.414 1.00 85.38 316 HIS A C 1
ATOM 2501 O O . HIS A 1 316 ? 19.030 -4.974 -16.528 1.00 85.38 316 HIS A O 1
ATOM 2507 N N . LEU A 1 317 ? 17.666 -3.316 -15.877 1.00 86.94 317 LEU A N 1
ATOM 2508 C CA . LEU A 1 317 ? 16.690 -4.157 -15.187 1.00 86.94 317 LEU A CA 1
ATOM 2509 C C . LEU A 1 317 ? 16.207 -5.349 -16.023 1.00 86.94 317 LEU A C 1
ATOM 2511 O O . LEU A 1 317 ? 16.210 -6.482 -15.543 1.00 86.94 317 LEU A O 1
ATOM 2515 N N . GLU A 1 318 ? 15.804 -5.120 -17.275 1.00 80.38 318 GLU A N 1
ATOM 2516 C CA . GLU A 1 318 ? 15.331 -6.203 -18.147 1.00 80.38 318 GLU A CA 1
ATOM 2517 C C . GLU A 1 318 ? 16.431 -7.227 -18.450 1.00 80.38 318 GLU A C 1
ATOM 2519 O O . GLU A 1 318 ? 16.152 -8.425 -18.528 1.00 80.38 318 GLU A O 1
ATOM 2524 N N . SER A 1 319 ? 17.676 -6.766 -18.613 1.00 81.81 319 SER A N 1
ATOM 2525 C CA . SER A 1 319 ? 18.828 -7.650 -18.806 1.00 81.81 319 SER A CA 1
ATOM 2526 C C . SER A 1 319 ? 19.041 -8.511 -17.567 1.00 81.81 319 SER A C 1
ATOM 2528 O O . SER A 1 319 ? 19.123 -9.732 -17.671 1.00 81.81 319 SER A O 1
ATOM 2530 N N . TRP A 1 320 ? 19.026 -7.899 -16.383 1.00 83.25 320 TRP A N 1
ATOM 2531 C CA . TRP A 1 320 ? 19.240 -8.620 -15.132 1.00 83.25 320 TRP A CA 1
ATOM 2532 C C . TRP A 1 320 ? 18.155 -9.650 -14.840 1.00 83.25 320 TRP A C 1
ATOM 2534 O O . TRP A 1 320 ? 18.444 -10.744 -14.355 1.00 83.25 320 TRP A O 1
ATOM 2544 N N . LEU A 1 321 ? 16.898 -9.330 -15.152 1.00 81.44 321 LEU A N 1
ATOM 2545 C CA . LEU A 1 321 ? 15.800 -10.280 -14.996 1.00 81.44 321 LEU A CA 1
ATOM 2546 C C . LEU A 1 321 ? 15.963 -11.480 -15.934 1.00 81.44 321 LEU A C 1
ATOM 2548 O O . LEU A 1 321 ? 15.733 -12.610 -15.502 1.00 81.44 321 LEU A O 1
ATOM 2552 N N . LYS A 1 322 ? 16.413 -11.268 -17.178 1.00 78.69 322 LYS A N 1
ATOM 2553 C CA . LYS A 1 322 ? 16.724 -12.364 -18.112 1.00 78.69 322 LYS A CA 1
ATOM 2554 C C . LYS A 1 322 ? 17.862 -13.241 -17.589 1.00 78.69 322 LYS A C 1
ATOM 2556 O O . LYS A 1 322 ? 17.721 -14.463 -17.592 1.00 78.69 322 LYS A O 1
ATOM 2561 N N . ASP A 1 323 ? 18.929 -12.638 -17.068 1.00 73.31 323 ASP A N 1
ATOM 2562 C CA . ASP A 1 323 ? 20.085 -13.367 -16.527 1.00 73.31 323 ASP A CA 1
ATOM 2563 C C . ASP A 1 323 ? 19.726 -14.226 -15.305 1.00 73.31 323 ASP A C 1
ATOM 2565 O O . ASP A 1 323 ? 20.251 -15.327 -15.135 1.00 73.31 323 ASP A O 1
ATOM 2569 N N . ILE A 1 324 ? 18.804 -13.759 -14.456 1.00 70.25 324 ILE A N 1
ATOM 2570 C CA . ILE A 1 324 ? 18.310 -14.527 -13.305 1.00 70.25 324 ILE A CA 1
ATOM 2571 C C . ILE A 1 324 ? 17.377 -15.661 -13.742 1.00 70.25 324 ILE A C 1
ATOM 2573 O O . ILE A 1 324 ? 17.460 -16.756 -13.183 1.00 70.25 324 ILE A O 1
ATOM 2577 N N . VAL A 1 325 ? 16.486 -15.422 -14.711 1.00 59.88 325 VAL A N 1
ATOM 2578 C CA . VAL A 1 325 ? 15.566 -16.453 -15.226 1.00 59.88 325 VAL A CA 1
ATOM 2579 C C . VAL A 1 325 ? 16.335 -17.587 -15.908 1.00 59.88 325 VAL A C 1
ATOM 2581 O O . VAL A 1 325 ? 15.968 -18.736 -15.719 1.00 59.88 325 VAL A O 1
ATOM 2584 N N . LEU A 1 326 ? 17.433 -17.294 -16.612 1.00 53.62 326 LEU A N 1
ATOM 2585 C CA . LEU A 1 326 ? 18.286 -18.302 -17.261 1.00 53.62 326 LEU A CA 1
ATOM 2586 C C . LEU A 1 326 ? 19.121 -19.153 -16.286 1.00 53.62 326 LEU A C 1
ATOM 2588 O O . LEU A 1 326 ? 19.697 -20.158 -16.694 1.00 53.62 326 LEU A O 1
ATOM 2592 N N . ARG A 1 327 ? 19.230 -18.745 -15.015 1.00 52.12 327 ARG A N 1
ATOM 2593 C CA . ARG A 1 327 ? 19.978 -19.469 -13.971 1.00 52.12 327 ARG A CA 1
ATOM 2594 C C . ARG A 1 327 ? 19.098 -20.361 -13.082 1.00 52.12 327 ARG A C 1
ATOM 2596 O O . ARG A 1 327 ? 19.631 -20.942 -12.139 1.00 52.12 327 ARG A O 1
ATOM 2603 N N . ASN A 1 328 ? 17.792 -20.459 -13.353 1.00 42.66 328 ASN A N 1
ATOM 2604 C CA . ASN A 1 328 ? 16.881 -21.438 -12.737 1.00 42.66 328 ASN A CA 1
ATOM 2605 C C . ASN A 1 328 ? 16.346 -22.400 -13.799 1.00 42.66 328 ASN A C 1
ATOM 2607 O O . ASN A 1 328 ? 15.931 -23.505 -13.395 1.00 42.66 328 ASN A O 1
#

Solvent-accessible surface area (backbone atoms only — not comparable to full-atom values): 19147 Å² total; per-residue (Å²): 140,85,82,82,91,79,73,81,75,74,68,61,77,82,69,58,88,71,83,84,77,96,63,67,68,85,43,68,65,50,39,50,52,49,54,52,49,48,40,70,71,36,56,81,24,49,58,68,56,55,54,50,27,53,52,41,48,52,50,47,57,60,38,58,75,34,78,90,47,61,80,35,70,64,53,51,51,43,53,55,51,29,69,68,42,86,40,46,75,82,72,81,88,65,78,86,74,81,77,89,66,82,69,96,61,85,69,82,53,70,57,64,42,54,36,30,38,41,23,42,74,62,40,64,68,38,32,49,63,47,54,71,38,37,66,65,32,32,46,53,31,49,50,49,22,54,72,64,74,76,62,55,70,65,36,50,36,43,51,52,50,46,39,52,53,31,48,40,43,47,34,50,50,53,39,26,76,74,66,33,60,69,51,39,46,51,58,52,47,61,73,41,34,51,76,83,74,92,77,70,96,64,88,82,80,93,69,84,72,73,74,50,70,47,32,55,40,51,78,74,75,40,58,64,33,81,71,34,41,75,90,59,57,64,68,67,45,49,62,73,39,80,59,40,54,60,64,73,73,39,68,24,40,14,4,27,46,21,41,48,53,55,47,62,69,68,57,90,75,87,67,92,46,38,64,56,40,51,51,51,51,49,52,50,21,53,55,42,38,79,78,76,36,74,54,49,31,58,69,72,40,38,82,78,37,46,46,71,57,23,37,58,49,57,78,41,44,70,59,52,53,51,58,55,60,75,73,110

Organism: Fusarium oxysporum (NCBI:txid5507)

pLDDT: mean 71.46, std 18.96, range [24.02, 95.38]

Radius of gyration: 24.19 Å; Cα contacts (8 Å, |Δi|>4): 320; chains: 1; bounding box: 63×48×80 Å

Sequence (328 aa):
MRVDKRLNPLPISHQIVAALPLVSLQDKQNRRLWRQKLAEVYRHRFHDSTVLSVFLATICTRIENVPSLAHSKCLKRCRDELARLPGIHVPKSASPKLVTSLPSSVDNVVPPQQVAFFACLGNKFYRKAVLSHPVEGFVVLVQLAASMNVVKPESIRNLVWKRLLCHFIEQDLRLRTSFGTEYAHAMLREIMQESRSSSQEGHGKFVIALPKQRTSISLTSLANTYLIPPGSSAISHFFRIARFGEVYSTTEYNAVLAMFLHMLASIKYHSEEATDILEEMQGVANKLRHVGEDMRSVFEDPTSVDEPGAAYVIAHLESWLKDIVLRN

Foldseek 3Di:
DDDDPPDPPPPCVVVCLDDLDPDDCVDPVSVVVNVVVCCVRPVQQDDPLVSLLVVLQVVLVVQCVPVVRPPPPVSVVSQVVNVVRQEDDDDPDDDDDPPPDDDPDPPRYDPLLVLLLVLLVVDLVSLLVLLLGALLNNLVSLVSVVVVVPRDLLSSLLSLLQSLLLLLVLLLLVCCVVPNLVVSLVLLVVQQFDDPDPPDPDDDDDPVPDTDGDQFHAPVSCDCGSSHNDPRCSVVSSVSPVSCCCCRPDRLNRNLVSLSSLLVSQDDDDDSHSSVVSVVSCVLQVVVVVVPANNNCSNGPSPPDHSVSSSVCSVCVNVSVVVVVVVD